Protein AF-0000000080184619 (afdb_homodimer)

Organism: NCBI:txid722731

Secondary structure (DSSP, 8-state):
-----------------------GGGGGGGS-TT-SEEEHHHHHHHHHHHHHHHHHHHHHHHHHHHHHHHHHHHHHHHHT-BSSGGGS---GGGTT-HHHHHHHHHHHHHH-GGGB-------SS------------HHHHHTS--/-----------------------TTSGGGGS-TT-SEEEHHHHHHHHHHHHHHHHHHHHHHHHHHHHHHHHHHHHHHHHT-BSSGGGS---GGGTT-HHHHHHHHHHHHHH-GGGB--------S------------HHHHHTTT-

Radius of gyration: 37.8 Å; Cα contacts (8 Å, |Δi|>4): 186; chains: 2; bounding box: 138×127×95 Å

Foldseek 3Di:
DPPPPPPDPPPPPPPPPDPPPPCVVPVLPPPPPPDPDDDPVSVVVVVVVVVVVVVVVVVVVVVVVVVLVVLQLVLQVVVQFFLHSVVQPDDSVCSVPSVVSVVSSVVVCVVPVVRTHDDCPPPVPPPPPPDPPPPPCVVVVVVPPD/DPPPPPPPPPPPPPPPPCPPPPCPVPVLPPPPPPDPDDDPVSVVVVVVVVVVVVVVVVVVVVVVVVVLVVLQLVLQVVVQFFLHSVVQPDDSVCNVPSVVSVVSSVVVCVVPVVRTHDDCPPPVPCPPPPDPPPPPCVVVVVPPVD

Structure (mmCIF, N/CA/C/O backbone):
data_AF-0000000080184619-model_v1
#
loop_
_entity.id
_entity.type
_entity.pdbx_description
1 polymer 'Uncharacterized protein'
#
loop_
_atom_site.group_PDB
_atom_site.id
_atom_site.type_symbol
_atom_site.label_atom_id
_atom_site.label_alt_id
_atom_site.label_comp_id
_atom_site.label_asym_id
_atom_site.label_entity_id
_atom_site.label_seq_id
_atom_site.pdbx_PD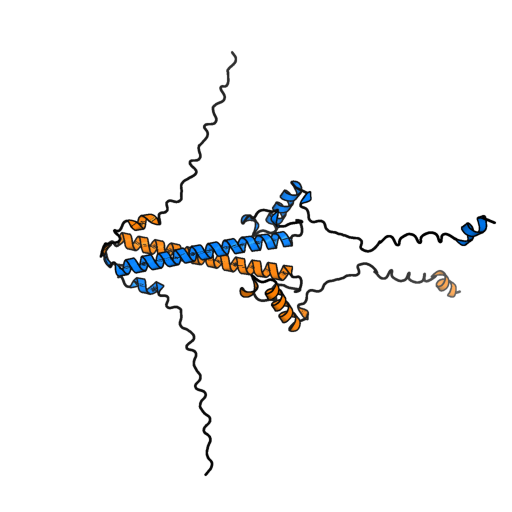B_ins_code
_atom_site.Cartn_x
_atom_site.Cartn_y
_atom_site.Cartn_z
_atom_site.occupancy
_atom_site.B_iso_or_equiv
_atom_site.auth_seq_id
_atom_site.auth_comp_id
_atom_site.auth_asym_id
_atom_site.auth_atom_id
_atom_site.pdbx_PDB_model_num
ATOM 1 N N . MET A 1 1 ? -70.375 -14.492 -5.387 1 31.88 1 MET A N 1
ATOM 2 C CA . MET A 1 1 ? -69.312 -15.305 -5.957 1 31.88 1 MET A CA 1
ATOM 3 C C . MET A 1 1 ? -68 -14.609 -5.828 1 31.88 1 MET A C 1
ATOM 5 O O . MET A 1 1 ? -67.75 -13.586 -6.48 1 31.88 1 MET A O 1
ATOM 9 N N . SER A 1 2 ? -67.438 -14.484 -4.539 1 38.19 2 SER A N 1
ATOM 10 C CA . SER A 1 2 ? -66.312 -13.805 -3.91 1 38.19 2 SER A CA 1
ATOM 11 C C . SER A 1 2 ? -65 -14.297 -4.48 1 38.19 2 SER A C 1
ATOM 13 O O . SER A 1 2 ? -64.688 -15.484 -4.387 1 38.19 2 SER A O 1
ATOM 15 N N . GLU A 1 3 ? -64.562 -13.625 -5.637 1 38.31 3 GLU A N 1
ATOM 16 C CA . GLU A 1 3 ? -63.375 -13.883 -6.406 1 38.31 3 GLU A CA 1
ATOM 17 C C . GLU A 1 3 ? -62.125 -13.727 -5.539 1 38.31 3 GLU A C 1
ATOM 19 O O . GLU A 1 3 ? -61.875 -12.648 -5.004 1 38.31 3 GLU A O 1
ATOM 24 N N . ASP A 1 4 ? -61.75 -14.734 -4.789 1 36.81 4 ASP A N 1
ATOM 25 C CA . ASP A 1 4 ? -60.594 -14.875 -3.924 1 36.81 4 ASP A CA 1
ATOM 26 C C . ASP A 1 4 ? -59.281 -14.656 -4.707 1 36.81 4 ASP A C 1
ATOM 28 O O . ASP A 1 4 ? -59.031 -15.367 -5.676 1 36.81 4 ASP A O 1
ATOM 32 N N . VAL A 1 5 ? -58.969 -13.344 -4.906 1 41.34 5 VAL A N 1
ATOM 33 C CA . VAL A 1 5 ? -57.719 -12.938 -5.504 1 41.34 5 VAL A CA 1
ATOM 34 C C . VAL A 1 5 ? -56.562 -13.602 -4.766 1 41.34 5 VAL A C 1
ATOM 36 O O . VAL A 1 5 ? -56.375 -13.383 -3.566 1 41.34 5 VAL A O 1
ATOM 39 N N . GLN A 1 6 ? -56.219 -14.812 -5.152 1 35.31 6 GLN A N 1
ATOM 40 C CA . GLN A 1 6 ? -55.094 -15.57 -4.586 1 35.31 6 GLN A CA 1
ATOM 41 C C . GLN A 1 6 ? -53.781 -14.836 -4.773 1 35.31 6 GLN A C 1
ATOM 43 O O . GLN A 1 6 ? -53.469 -14.383 -5.879 1 35.31 6 GLN A O 1
ATOM 48 N N . PRO A 1 7 ? -53.25 -14.172 -3.693 1 37.22 7 PRO A N 1
ATOM 49 C CA . PRO A 1 7 ? -51.969 -13.453 -3.719 1 37.22 7 PRO A CA 1
ATOM 50 C C . PRO A 1 7 ? -50.844 -14.258 -4.371 1 37.22 7 PRO A C 1
ATOM 52 O O . PRO A 1 7 ? -50.875 -15.492 -4.324 1 37.22 7 PRO A O 1
ATOM 55 N N . ASP A 1 8 ? -50.406 -13.789 -5.555 1 33.84 8 ASP A N 1
ATOM 56 C CA . ASP A 1 8 ? -49.312 -14.336 -6.328 1 33.84 8 ASP A CA 1
ATOM 57 C C . ASP A 1 8 ? -48.062 -14.531 -5.453 1 33.84 8 ASP A C 1
ATOM 59 O O . ASP A 1 8 ? -47.719 -13.664 -4.648 1 33.84 8 ASP A O 1
ATOM 63 N N . ALA A 1 9 ? -47.781 -15.789 -5.082 1 33.06 9 ALA A N 1
ATOM 64 C CA . ALA A 1 9 ? -46.594 -16.297 -4.375 1 33.06 9 ALA A CA 1
ATOM 65 C C . ALA A 1 9 ? -45.312 -15.703 -4.938 1 33.06 9 ALA A C 1
ATOM 67 O O . ALA A 1 9 ? -45.094 -15.703 -6.152 1 33.06 9 ALA A O 1
ATOM 68 N N . ALA A 1 10 ? -44.844 -14.555 -4.391 1 32.78 10 ALA A N 1
ATOM 69 C CA . ALA A 1 10 ? -43.531 -14 -4.664 1 32.78 10 ALA A CA 1
ATOM 70 C C . ALA A 1 10 ? -42.469 -15.094 -4.699 1 32.78 10 ALA A C 1
ATOM 72 O O . ALA A 1 10 ? -42.344 -15.867 -3.746 1 32.78 10 ALA A O 1
ATOM 73 N N . THR A 1 11 ? -42.281 -15.742 -5.875 1 32.44 11 THR A N 1
ATOM 74 C CA . THR A 1 11 ? -41.219 -16.719 -6.043 1 32.44 11 THR A CA 1
ATOM 75 C C . THR A 1 11 ? -39.875 -16.125 -5.582 1 32.44 11 THR A C 1
ATOM 77 O O . THR A 1 11 ? -39.469 -15.055 -6.035 1 32.44 11 THR A O 1
ATOM 80 N N . ASP A 1 12 ? -39.562 -16.25 -4.309 1 31.17 12 ASP A N 1
ATOM 81 C CA . ASP A 1 12 ? -38.25 -15.977 -3.725 1 31.17 12 ASP A CA 1
ATOM 82 C C . ASP A 1 12 ? -37.125 -16.438 -4.648 1 31.17 12 ASP A C 1
ATOM 84 O O . ASP A 1 12 ? -37.062 -17.625 -5.02 1 31.17 12 ASP A O 1
ATOM 88 N N . ARG A 1 13 ? -36.781 -15.562 -5.672 1 32.06 13 ARG A N 1
ATOM 89 C CA . ARG A 1 13 ? -35.562 -15.828 -6.43 1 32.06 13 ARG A CA 1
ATOM 90 C C . ARG A 1 13 ? -34.406 -16.156 -5.5 1 32.06 13 ARG A C 1
ATOM 92 O O . ARG A 1 13 ? -33.906 -15.289 -4.789 1 32.06 13 ARG A O 1
ATOM 99 N N . GLN A 1 14 ? -34.344 -17.359 -4.883 1 29.95 14 GLN A N 1
ATOM 100 C CA . GLN A 1 14 ? -33.125 -17.766 -4.199 1 29.95 14 GLN A CA 1
ATOM 101 C C . GLN A 1 14 ? -31.906 -17.516 -5.074 1 29.95 14 GLN A C 1
ATOM 103 O O . GLN A 1 14 ? -31.797 -18.062 -6.18 1 29.95 14 GLN A O 1
ATOM 108 N N . VAL A 1 15 ? -31.422 -16.281 -5.168 1 34.41 15 VAL A N 1
ATOM 109 C CA . VAL A 1 15 ? -30.109 -16.016 -5.738 1 34.41 15 VAL A CA 1
ATOM 110 C C . VAL A 1 15 ? -29.125 -17.094 -5.297 1 34.41 15 VAL A C 1
ATOM 112 O O . VAL A 1 15 ? -28.906 -17.297 -4.098 1 34.41 15 VAL A O 1
ATOM 115 N N . SER A 1 16 ? -29.141 -18.219 -6.023 1 32.03 16 SER A N 1
ATOM 116 C CA . SER A 1 16 ? -28.062 -19.188 -5.836 1 32.03 16 SER A CA 1
ATOM 117 C C . SER A 1 16 ? -26.703 -18.5 -5.73 1 32.03 16 SER A C 1
ATOM 119 O O . SER A 1 16 ? -26.219 -17.938 -6.707 1 32.03 16 SER A O 1
ATOM 121 N N . GLN A 1 17 ? -26.516 -17.703 -4.617 1 29.27 17 GLN A N 1
ATOM 122 C CA . GLN A 1 17 ? -25.266 -17.031 -4.273 1 29.27 17 GLN A CA 1
ATOM 123 C C . GLN A 1 17 ? -24.062 -17.875 -4.66 1 29.27 17 GLN A C 1
ATOM 125 O O . GLN A 1 17 ? -23.078 -17.359 -5.191 1 29.27 17 GLN A O 1
ATOM 130 N N . ASP A 1 18 ? -23.906 -18.969 -3.904 1 32.47 18 ASP A N 1
ATOM 131 C CA . ASP A 1 18 ? -22.562 -19.281 -3.467 1 32.47 18 ASP A CA 1
ATOM 132 C C . ASP A 1 18 ? -21.75 -19.922 -4.59 1 32.47 18 ASP A C 1
ATOM 134 O O . ASP A 1 18 ? -21.75 -21.156 -4.727 1 32.47 18 ASP A O 1
ATOM 138 N N . GLU A 1 19 ? -21.969 -19.609 -5.844 1 34.81 19 GLU A N 1
ATOM 139 C CA . GLU A 1 19 ? -21 -20.344 -6.66 1 34.81 19 GLU A CA 1
ATOM 140 C C . GLU A 1 19 ? -19.578 -20.172 -6.152 1 34.81 19 GLU A C 1
ATOM 142 O O . GLU A 1 19 ? -19.047 -19.047 -6.16 1 34.81 19 GLU A O 1
ATOM 147 N N . THR A 1 20 ? -19.156 -20.844 -5.148 1 34.69 20 THR A N 1
ATOM 148 C CA . THR A 1 20 ? -17.75 -20.953 -4.742 1 34.69 20 THR A CA 1
ATOM 149 C C . THR A 1 20 ? -16.844 -21.016 -5.965 1 34.69 20 THR A C 1
ATOM 151 O O . THR A 1 20 ? -17.219 -21.578 -6.992 1 34.69 20 THR A O 1
ATOM 154 N N . PRO A 1 21 ? -16.125 -20.031 -6.266 1 36.47 21 PRO A N 1
ATOM 155 C CA . PRO A 1 21 ? -15.164 -20.266 -7.344 1 36.47 21 PRO A CA 1
ATOM 156 C C . PRO A 1 21 ? -14.68 -21.719 -7.391 1 36.47 21 PRO A C 1
ATOM 158 O O . PRO A 1 21 ? -14.477 -22.344 -6.348 1 36.47 21 PRO A O 1
ATOM 161 N N . ASP A 1 22 ? -15.195 -22.516 -8.242 1 34.34 22 ASP A N 1
ATOM 162 C CA . ASP A 1 22 ? -14.594 -23.797 -8.555 1 34.34 22 ASP A CA 1
ATOM 163 C C . ASP A 1 22 ? -13.078 -23.766 -8.359 1 34.34 22 ASP A C 1
ATOM 165 O O . ASP A 1 22 ? -12.391 -22.938 -8.961 1 34.34 22 ASP A O 1
ATOM 169 N N . ASP A 1 23 ? -12.516 -23.938 -7.176 1 36.44 23 ASP A N 1
ATOM 170 C CA . ASP A 1 23 ? -11.125 -24.359 -6.973 1 36.44 23 ASP A CA 1
ATOM 171 C C . ASP A 1 23 ? -10.648 -25.266 -8.102 1 36.44 23 ASP A C 1
ATOM 173 O O . ASP A 1 23 ? -10.781 -26.484 -8.023 1 36.44 23 ASP A O 1
ATOM 177 N N . THR A 1 24 ? -10.977 -24.922 -9.305 1 39.94 24 THR A N 1
ATOM 178 C CA . THR A 1 24 ? -10.359 -25.609 -10.43 1 39.94 24 THR A CA 1
ATOM 179 C C . THR A 1 24 ? -8.891 -25.922 -10.141 1 39.94 24 THR A C 1
ATOM 181 O O . THR A 1 24 ? -8.203 -26.516 -10.969 1 39.94 24 THR A O 1
ATOM 184 N N . ALA A 1 25 ? -8.305 -25.344 -9.148 1 44.47 25 ALA A N 1
ATOM 185 C CA . ALA A 1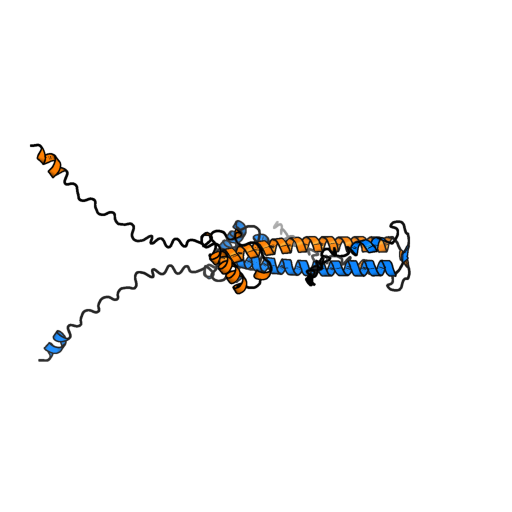 25 ? -6.969 -25.812 -8.781 1 44.47 25 ALA A CA 1
ATOM 186 C C . ALA A 1 25 ? -6.984 -27.312 -8.477 1 44.47 25 ALA A C 1
ATOM 188 O O . ALA A 1 25 ? -5.945 -27.969 -8.539 1 44.47 25 ALA A O 1
ATOM 189 N N . GLY A 1 26 ? -8.055 -27.812 -8.062 1 43.03 26 GLY A N 1
ATOM 190 C CA . GLY A 1 26 ? -8.156 -29.203 -7.684 1 43.03 26 GLY A CA 1
ATOM 191 C C . GLY A 1 26 ? -8.188 -30.141 -8.875 1 43.03 26 GLY A C 1
ATOM 192 O O . GLY A 1 26 ? -8.102 -31.359 -8.711 1 43.03 26 GLY A O 1
ATOM 193 N N . ALA A 1 27 ? -8.695 -29.688 -10.008 1 46.5 27 ALA A N 1
ATOM 194 C CA . ALA A 1 27 ? -8.891 -30.656 -11.078 1 46.5 27 ALA A CA 1
ATOM 195 C C . ALA A 1 27 ? -7.562 -31.234 -11.547 1 46.5 27 ALA A C 1
ATOM 197 O O . ALA A 1 27 ? -7.527 -32.281 -12.219 1 46.5 27 ALA A O 1
ATOM 198 N N . THR A 1 28 ? -6.48 -30.484 -11.312 1 51.31 28 THR A N 1
ATOM 199 C CA . THR A 1 28 ? -5.242 -31.047 -11.852 1 51.31 28 THR A CA 1
ATOM 200 C C . THR A 1 28 ? -4.887 -32.344 -11.164 1 51.31 28 THR A C 1
ATOM 202 O O . THR A 1 28 ? -3.889 -33 -11.516 1 51.31 28 THR A O 1
ATOM 205 N N . ASN A 1 29 ? -5.645 -32.594 -10.094 1 49.84 29 ASN A N 1
ATOM 206 C CA . ASN A 1 29 ? -5.168 -33.75 -9.352 1 49.84 29 ASN A CA 1
ATOM 207 C C . ASN A 1 29 ? -5.582 -35.062 -10.031 1 49.84 29 ASN A C 1
ATOM 209 O O . ASN A 1 29 ? -5.43 -36.125 -9.453 1 49.84 29 ASN A O 1
ATOM 213 N N . ALA A 1 30 ? -6.172 -34.969 -11.156 1 54.22 30 ALA A N 1
ATOM 214 C CA . ALA A 1 30 ? -6.727 -36.25 -11.555 1 54.22 30 ALA A CA 1
ATOM 215 C C . ALA A 1 30 ? -5.621 -37.25 -11.914 1 54.22 30 ALA A C 1
ATOM 217 O O . ALA A 1 30 ? -5.875 -38.438 -12.086 1 54.22 30 ALA A O 1
ATOM 218 N N . ALA A 1 31 ? -4.496 -36.781 -12.32 1 58.66 31 ALA A N 1
ATOM 219 C CA . ALA A 1 31 ? -3.531 -37.844 -12.633 1 58.66 31 ALA A CA 1
ATOM 220 C C . ALA A 1 31 ? -2.982 -38.469 -11.367 1 58.66 31 ALA A C 1
ATOM 222 O O . ALA A 1 31 ? -2.742 -37.781 -10.367 1 58.66 31 ALA A O 1
ATOM 223 N N . SER A 1 32 ? -3.199 -39.812 -11.234 1 65.75 32 SER A N 1
ATOM 224 C CA . SER A 1 32 ? -2.699 -40.562 -10.086 1 65.75 32 SER A CA 1
ATOM 225 C C . SER A 1 32 ? -1.298 -40.094 -9.695 1 65.75 32 SER A C 1
ATOM 227 O O . SER A 1 32 ? -0.423 -39.969 -10.547 1 65.75 32 SER A O 1
ATOM 229 N N . ASP A 1 33 ? -1.136 -39.625 -8.547 1 67.88 33 ASP A N 1
ATOM 230 C CA . ASP A 1 33 ? 0.124 -39.188 -7.973 1 67.88 33 ASP A CA 1
ATOM 231 C C . ASP A 1 33 ? 1.214 -40.25 -8.109 1 67.88 33 ASP A C 1
ATOM 233 O O . ASP A 1 33 ? 2.404 -39.906 -8.07 1 67.88 33 ASP A O 1
ATOM 237 N N . ASP A 1 34 ? 0.8 -41.469 -8.477 1 77.62 34 ASP A N 1
ATOM 238 C CA . ASP A 1 34 ? 1.775 -42.562 -8.508 1 77.62 34 ASP A CA 1
ATOM 239 C C . ASP A 1 34 ? 2.133 -42.938 -9.938 1 77.62 34 ASP A C 1
ATOM 241 O O . ASP A 1 34 ? 2.9 -43.875 -10.164 1 77.62 34 ASP A O 1
ATOM 245 N N . ALA A 1 35 ? 1.643 -42.219 -10.883 1 86.5 35 ALA A N 1
ATOM 246 C CA . ALA A 1 35 ? 1.924 -42.531 -12.281 1 86.5 35 ALA A CA 1
ATOM 247 C C . ALA A 1 35 ? 3.344 -42.125 -12.664 1 86.5 35 ALA A C 1
ATOM 249 O O . ALA A 1 35 ? 3.875 -41.156 -12.148 1 86.5 35 ALA A O 1
ATOM 250 N N . ASP A 1 36 ? 3.961 -42.969 -13.57 1 93.31 36 ASP A N 1
ATOM 251 C CA . ASP A 1 36 ? 5.309 -42.656 -14.023 1 93.31 36 ASP A CA 1
ATOM 252 C C . ASP A 1 36 ? 5.27 -41.719 -15.25 1 93.31 36 ASP A C 1
ATOM 254 O O . ASP A 1 36 ? 6.277 -41.094 -15.594 1 93.31 36 ASP A O 1
ATOM 258 N N . GLN A 1 37 ? 4.152 -41.812 -15.969 1 93.38 37 GLN A N 1
ATOM 259 C CA . GLN A 1 37 ? 3.949 -40.969 -17.156 1 93.38 37 GLN A CA 1
ATOM 260 C C . GLN A 1 37 ? 2.604 -40.25 -17.094 1 93.38 37 GLN A C 1
ATOM 262 O O . GLN A 1 37 ? 1.638 -40.781 -16.531 1 93.38 37 GLN A O 1
ATOM 267 N N . PHE A 1 38 ? 2.648 -39.094 -17.656 1 94 38 PHE A N 1
ATOM 268 C CA . PHE A 1 38 ? 1.455 -38.25 -17.609 1 94 38 PHE A CA 1
ATOM 269 C C . PHE A 1 38 ? 1.09 -37.781 -19.016 1 94 38 PHE A C 1
ATOM 271 O O . PHE A 1 38 ? 1.971 -37.469 -19.828 1 94 38 PHE A O 1
ATOM 278 N N . PRO A 1 39 ? -0.13 -37.781 -19.297 1 93.88 39 PRO A N 1
ATOM 279 C CA . PRO A 1 39 ? -0.562 -37.344 -20.641 1 93.88 39 PRO A CA 1
ATOM 280 C C . PRO A 1 39 ? -0.334 -35.844 -20.891 1 93.88 39 PRO A C 1
ATOM 282 O O . PRO A 1 39 ? -0.306 -35.062 -19.938 1 93.88 39 PRO A O 1
ATOM 285 N N . ARG A 1 40 ? -0.257 -35.531 -22.141 1 93.25 40 ARG A N 1
ATOM 286 C CA . ARG A 1 40 ? -0.001 -34.156 -22.578 1 93.25 40 ARG A CA 1
ATOM 287 C C . ARG A 1 40 ? -1.067 -33.219 -22.062 1 93.25 40 ARG A C 1
ATOM 289 O O . ARG A 1 40 ? -0.752 -32.094 -21.625 1 93.25 40 ARG A O 1
ATOM 296 N N . ASP A 1 41 ? -2.314 -33.594 -22.078 1 93 41 ASP A N 1
ATOM 297 C CA . ASP A 1 41 ? -3.402 -32.719 -21.656 1 93 41 ASP A CA 1
ATOM 298 C C . ASP A 1 41 ? -3.234 -32.281 -20.203 1 93 41 ASP A C 1
ATOM 300 O O . ASP A 1 41 ? -3.479 -31.141 -19.859 1 93 41 ASP A O 1
ATOM 304 N N . TYR A 1 42 ? -2.832 -33.219 -19.375 1 92.75 42 TYR A N 1
ATOM 305 C CA . TYR A 1 42 ? -2.607 -32.938 -17.953 1 92.75 42 TYR A CA 1
ATOM 306 C C . TYR A 1 42 ? -1.481 -31.922 -17.766 1 92.75 42 TYR A C 1
ATOM 308 O O . TYR A 1 42 ? -1.615 -30.969 -17 1 92.75 42 TYR A O 1
ATOM 316 N N . VAL A 1 43 ? -0.404 -32.156 -18.469 1 94.38 43 VAL A N 1
ATOM 317 C CA . VAL A 1 43 ? 0.777 -31.297 -18.344 1 94.38 43 VAL A CA 1
ATOM 318 C C . VAL A 1 43 ? 0.47 -29.906 -18.875 1 94.38 43 VAL A C 1
ATOM 320 O O . VAL A 1 43 ? 0.888 -28.906 -18.281 1 94.38 43 VAL A O 1
ATOM 323 N N . GLU A 1 44 ? -0.272 -29.875 -19.938 1 94.69 44 GLU A N 1
ATOM 324 C CA . GLU A 1 44 ? -0.653 -28.578 -20.484 1 94.69 44 GLU A CA 1
ATOM 325 C C . GLU A 1 44 ? -1.508 -27.781 -19.484 1 94.69 44 GLU A C 1
ATOM 327 O O . GLU A 1 44 ? -1.355 -26.562 -19.359 1 94.69 44 GLU A O 1
ATOM 332 N N . ARG A 1 45 ? -2.338 -28.422 -18.812 1 94.56 45 ARG A N 1
ATOM 333 C CA . ARG A 1 45 ? -3.158 -27.766 -17.797 1 94.56 45 ARG A CA 1
ATOM 334 C C . ARG A 1 45 ? -2.305 -27.266 -16.641 1 94.56 45 ARG A C 1
ATOM 336 O O . ARG A 1 45 ? -2.52 -26.156 -16.141 1 94.56 45 ARG A O 1
ATOM 343 N N . LEU A 1 46 ? -1.368 -28.031 -16.25 1 95.12 46 LEU A N 1
ATOM 344 C CA . LEU A 1 46 ? -0.468 -27.641 -15.172 1 95.12 46 LEU A CA 1
ATOM 345 C C . LEU A 1 46 ? 0.354 -26.422 -15.57 1 95.12 46 LEU A C 1
ATOM 347 O O . LEU A 1 46 ? 0.55 -25.516 -14.766 1 95.12 46 LEU A O 1
ATOM 351 N N . ARG A 1 47 ? 0.779 -26.438 -16.797 1 95.94 47 ARG A N 1
ATOM 352 C CA . ARG A 1 47 ? 1.551 -25.312 -17.312 1 95.94 47 ARG A CA 1
ATOM 353 C C . ARG A 1 47 ? 0.711 -24.031 -17.328 1 95.94 47 ARG A C 1
ATOM 355 O O . ARG A 1 47 ? 1.192 -22.969 -16.953 1 95.94 47 ARG A O 1
ATOM 362 N N . LYS A 1 48 ? -0.508 -24.172 -17.75 1 96.62 48 LYS A N 1
ATOM 363 C CA . LYS A 1 48 ? -1.408 -23.016 -17.781 1 96.62 48 LYS A CA 1
ATOM 364 C C . LYS A 1 48 ? -1.693 -22.484 -16.391 1 96.62 48 LYS A C 1
ATOM 366 O O . LYS A 1 48 ? -1.707 -21.281 -16.156 1 96.62 48 LYS A O 1
ATOM 371 N N . GLU A 1 49 ? -1.877 -23.422 -15.508 1 96.69 49 GLU A N 1
ATOM 372 C CA . GLU A 1 49 ? -2.105 -23.047 -14.117 1 96.69 49 GLU A CA 1
ATOM 373 C C . GLU A 1 49 ? -0.9 -22.297 -13.539 1 96.69 49 GLU A C 1
AT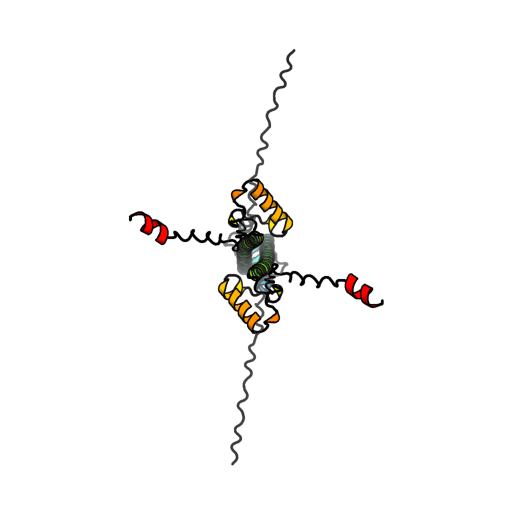OM 375 O O . GLU A 1 49 ? -1.051 -21.266 -12.898 1 96.69 49 GLU A O 1
ATOM 380 N N . SER A 1 50 ? 0.269 -22.859 -13.836 1 97.25 50 SER A N 1
ATOM 381 C CA . SER A 1 50 ? 1.501 -22.234 -13.367 1 97.25 50 SER A CA 1
ATOM 382 C C . SER A 1 50 ? 1.665 -20.844 -13.945 1 97.25 50 SER A C 1
ATOM 384 O O . SER A 1 50 ? 1.996 -19.891 -13.219 1 97.25 50 SER A O 1
ATOM 386 N N . ALA A 1 51 ? 1.34 -20.703 -15.148 1 97.75 51 ALA A N 1
ATOM 387 C CA . ALA A 1 51 ? 1.419 -19.406 -15.805 1 97.75 51 ALA A CA 1
ATOM 388 C C . ALA A 1 51 ? 0.432 -18.422 -15.18 1 97.75 51 ALA A C 1
ATOM 390 O O . ALA A 1 51 ? 0.753 -17.25 -15 1 97.75 51 ALA A O 1
ATOM 391 N N . GLY A 1 52 ? -0.733 -18.891 -14.914 1 98.06 52 GLY A N 1
ATOM 392 C CA . GLY A 1 52 ? -1.734 -18.062 -14.266 1 98.06 52 GLY A CA 1
ATOM 393 C C . GLY A 1 52 ? -1.293 -17.531 -12.914 1 98.06 52 GLY A C 1
ATOM 394 O O . GLY A 1 52 ? -1.463 -16.359 -12.609 1 98.06 52 GLY A O 1
ATOM 395 N N . TYR A 1 53 ? -0.685 -18.391 -12.148 1 98 53 TYR A N 1
ATOM 396 C CA . TYR A 1 53 ? -0.209 -17.984 -10.836 1 98 53 TYR A CA 1
ATOM 397 C C . TYR A 1 53 ? 0.969 -17.016 -10.961 1 98 53 TYR A C 1
ATOM 399 O O . TYR A 1 53 ? 1.103 -16.078 -10.164 1 98 53 TYR A O 1
ATOM 407 N N . ARG A 1 54 ? 1.738 -17.281 -11.883 1 97.75 54 ARG A N 1
ATOM 408 C CA . ARG A 1 54 ? 2.85 -16.375 -12.133 1 97.75 54 ARG A CA 1
ATOM 409 C C . ARG A 1 54 ? 2.344 -14.969 -12.453 1 97.75 54 ARG A C 1
ATOM 411 O O . ARG A 1 54 ? 2.832 -13.977 -11.898 1 97.75 54 ARG A O 1
ATOM 418 N N . ASP A 1 55 ? 1.389 -14.922 -13.312 1 98.38 55 ASP A N 1
ATOM 419 C CA . ASP A 1 55 ? 0.828 -13.625 -13.703 1 98.38 55 ASP A CA 1
ATOM 420 C C . ASP A 1 55 ? 0.148 -12.953 -12.508 1 98.38 55 ASP A C 1
ATOM 422 O O . ASP A 1 55 ? 0.274 -11.734 -12.328 1 98.38 55 ASP A O 1
ATOM 426 N N . LYS A 1 56 ? -0.487 -13.758 -11.742 1 98.25 56 LYS A N 1
ATOM 427 C CA . LYS A 1 56 ? -1.133 -13.234 -10.547 1 98.25 56 LYS A CA 1
ATOM 428 C C . LYS A 1 56 ? -0.104 -12.672 -9.562 1 98.25 56 LYS A C 1
ATOM 430 O O . LYS A 1 56 ? -0.305 -11.609 -8.984 1 98.25 56 LYS A O 1
ATOM 435 N N . ALA A 1 57 ? 0.94 -13.367 -9.422 1 98.25 57 ALA A N 1
ATOM 436 C CA . ALA A 1 57 ? 2.008 -12.93 -8.523 1 98.25 57 ALA A CA 1
ATOM 437 C C . ALA A 1 57 ? 2.613 -11.609 -9 1 98.25 57 ALA A C 1
ATOM 439 O O . ALA A 1 57 ? 2.787 -10.68 -8.203 1 98.25 57 ALA A O 1
ATOM 440 N N . LYS A 1 58 ? 2.812 -11.555 -10.258 1 98.44 58 LYS A N 1
ATOM 441 C CA . LYS A 1 58 ? 3.385 -10.344 -10.836 1 98.44 58 LYS A CA 1
ATOM 442 C C . LYS A 1 58 ? 2.457 -9.148 -10.633 1 98.44 58 LYS A C 1
ATOM 444 O O . LYS A 1 58 ? 2.906 -8.062 -10.258 1 98.44 58 LYS A O 1
ATOM 449 N N . THR A 1 59 ? 1.24 -9.359 -10.883 1 98.44 59 THR A N 1
ATOM 450 C CA . THR A 1 59 ? 0.252 -8.297 -10.734 1 98.44 59 THR A CA 1
ATOM 451 C C . THR A 1 59 ? 0.173 -7.824 -9.281 1 98.44 59 THR A C 1
ATOM 453 O O . THR A 1 59 ? 0.169 -6.621 -9.016 1 98.44 59 THR A O 1
ATOM 456 N N . ALA A 1 60 ? 0.165 -8.773 -8.414 1 98.06 60 ALA A N 1
ATOM 457 C CA . ALA A 1 60 ? 0.068 -8.438 -6.996 1 98.06 60 ALA A CA 1
ATOM 458 C C . ALA A 1 60 ? 1.32 -7.711 -6.516 1 98.06 60 ALA A C 1
ATOM 460 O O . ALA A 1 60 ? 1.233 -6.777 -5.719 1 98.06 60 ALA A O 1
ATOM 461 N N . GLU A 1 61 ? 2.404 -8.133 -6.996 1 98.06 61 GLU A N 1
ATOM 462 C CA . GLU A 1 61 ? 3.66 -7.477 -6.648 1 98.06 61 GLU A CA 1
ATOM 463 C C . GLU A 1 61 ? 3.693 -6.043 -7.172 1 98.06 61 GLU A C 1
ATOM 465 O O . GLU A 1 61 ? 4.145 -5.133 -6.477 1 98.06 61 GLU A O 1
ATOM 470 N N . GLY A 1 62 ? 3.264 -5.887 -8.383 1 98.12 62 GLY A N 1
ATOM 471 C CA . GLY A 1 62 ? 3.16 -4.543 -8.93 1 98.12 62 GLY A CA 1
ATOM 472 C C . GLY A 1 62 ? 2.256 -3.637 -8.117 1 98.12 62 GLY A C 1
ATOM 473 O O . GLY A 1 62 ? 2.596 -2.48 -7.855 1 98.12 62 GLY A O 1
ATOM 474 N N . ARG A 1 63 ? 1.175 -4.176 -7.703 1 97.31 63 ARG A N 1
ATOM 475 C CA . ARG A 1 63 ? 0.244 -3.414 -6.875 1 97.31 63 ARG A CA 1
ATOM 476 C C . ARG A 1 63 ? 0.869 -3.068 -5.527 1 97.31 63 ARG A C 1
ATOM 478 O O . ARG A 1 63 ? 0.735 -1.94 -5.047 1 97.31 63 ARG A O 1
ATOM 485 N N . SER A 1 64 ? 1.487 -4.008 -4.953 1 97.44 64 SER A N 1
ATOM 486 C CA . SER A 1 64 ? 2.166 -3.773 -3.682 1 97.44 64 SER A CA 1
ATOM 487 C C . SER A 1 64 ? 3.188 -2.646 -3.799 1 97.44 64 SER A C 1
ATOM 489 O O . SER A 1 64 ? 3.268 -1.781 -2.926 1 97.44 64 SER A O 1
ATOM 491 N N . ASP A 1 65 ? 3.873 -2.678 -4.855 1 97.44 65 ASP A N 1
ATOM 492 C CA . ASP A 1 65 ? 4.875 -1.641 -5.082 1 97.44 65 ASP A CA 1
ATOM 493 C C . ASP A 1 65 ? 4.223 -0.267 -5.223 1 97.44 65 ASP A C 1
ATOM 495 O O . ASP A 1 65 ? 4.703 0.715 -4.652 1 97.44 65 ASP A O 1
ATOM 499 N N . GLU A 1 66 ? 3.223 -0.212 -5.941 1 97.19 66 GLU A N 1
ATOM 500 C CA . GLU A 1 66 ? 2.498 1.041 -6.133 1 97.19 66 GLU A CA 1
ATOM 501 C C . GLU A 1 66 ? 1.947 1.569 -4.812 1 97.19 66 GLU A C 1
ATOM 503 O O . GLU A 1 66 ? 2.111 2.748 -4.492 1 97.19 66 GLU A O 1
ATOM 508 N N . LEU A 1 67 ? 1.395 0.695 -4.086 1 97.31 67 LEU A N 1
ATOM 509 C CA . LEU A 1 67 ? 0.814 1.076 -2.805 1 97.31 67 LEU A CA 1
ATOM 510 C C . LEU A 1 67 ? 1.898 1.513 -1.825 1 97.31 67 LEU A C 1
ATOM 512 O O . LEU A 1 67 ? 1.714 2.475 -1.076 1 97.31 67 LEU A O 1
ATOM 516 N N . ALA A 1 68 ? 2.957 0.841 -1.831 1 97.94 68 ALA A N 1
ATOM 517 C CA . ALA A 1 68 ? 4.074 1.189 -0.956 1 97.94 68 ALA A CA 1
ATOM 518 C C . ALA A 1 68 ? 4.578 2.6 -1.246 1 97.94 68 ALA A C 1
ATOM 520 O O . ALA A 1 68 ? 4.84 3.375 -0.323 1 97.94 68 ALA A O 1
ATOM 521 N N . ARG A 1 69 ? 4.648 2.932 -2.424 1 97.69 69 ARG A N 1
ATOM 522 C CA . ARG A 1 69 ? 5.117 4.258 -2.816 1 97.69 69 ARG A CA 1
ATOM 523 C C . ARG A 1 69 ? 4.117 5.336 -2.41 1 97.69 69 ARG A C 1
ATOM 525 O O . ARG A 1 69 ? 4.508 6.402 -1.931 1 97.69 69 ARG A O 1
ATOM 532 N N . GLN A 1 70 ? 2.861 5.047 -2.6 1 96.81 70 GLN A N 1
ATOM 533 C CA . GLN A 1 70 ? 1.837 6.004 -2.193 1 96.81 70 GLN A CA 1
ATOM 534 C C . GLN A 1 70 ? 1.819 6.18 -0.677 1 96.81 70 GLN A C 1
ATOM 536 O O . GLN A 1 70 ? 1.694 7.297 -0.177 1 96.81 70 GLN A O 1
ATOM 541 N N . LEU A 1 71 ? 1.974 5.113 -0.03 1 96.94 71 LEU A N 1
ATOM 542 C CA . LEU A 1 71 ? 2.018 5.176 1.428 1 96.94 71 LEU A CA 1
ATOM 543 C C . LEU A 1 71 ? 3.229 5.973 1.9 1 96.94 71 LEU A C 1
ATOM 545 O O . LEU A 1 71 ? 3.115 6.809 2.803 1 96.94 71 LEU A O 1
ATOM 549 N N . PHE A 1 72 ? 4.297 5.727 1.289 1 97.75 72 PHE A N 1
ATOM 550 C CA . PHE A 1 72 ? 5.523 6.449 1.606 1 97.75 72 PHE A CA 1
ATOM 551 C C . PHE A 1 72 ? 5.332 7.949 1.414 1 97.75 72 PHE A C 1
ATOM 553 O O . PHE A 1 72 ? 5.641 8.742 2.309 1 97.75 72 PHE A O 1
ATOM 560 N N . ALA A 1 73 ? 4.789 8.297 0.335 1 96.31 73 ALA A N 1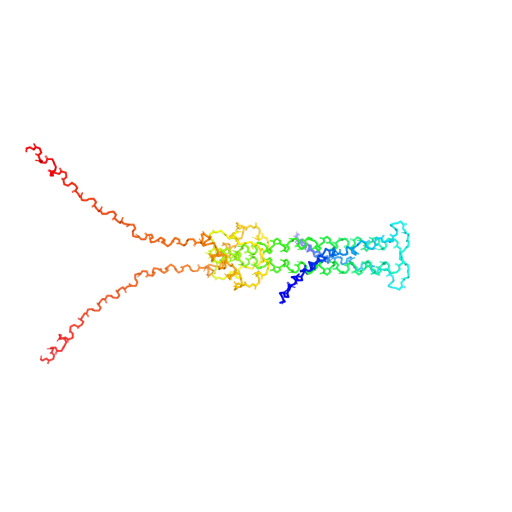
ATOM 561 C CA . ALA A 1 73 ? 4.535 9.703 0.048 1 96.31 73 ALA A CA 1
ATOM 562 C C . ALA A 1 73 ? 3.594 10.312 1.08 1 96.31 73 ALA A C 1
ATOM 564 O O . ALA A 1 73 ? 3.816 11.43 1.552 1 96.31 73 ALA A O 1
ATOM 565 N N . ALA A 1 74 ? 2.605 9.555 1.429 1 95.19 74 ALA A N 1
ATOM 566 C CA . ALA A 1 74 ? 1.644 10.031 2.418 1 95.19 74 ALA A CA 1
ATOM 567 C C . ALA A 1 74 ? 2.301 10.211 3.783 1 95.19 74 ALA A C 1
ATOM 569 O O . ALA A 1 74 ? 2.059 11.203 4.473 1 95.19 74 ALA A O 1
ATOM 570 N N . ARG A 1 75 ? 3.133 9.312 4.152 1 96.56 75 ARG A N 1
ATOM 571 C CA . ARG A 1 75 ? 3.793 9.359 5.453 1 96.56 75 ARG A CA 1
ATOM 572 C C . ARG A 1 75 ? 4.801 10.5 5.512 1 96.56 75 ARG A C 1
ATOM 574 O O . ARG A 1 75 ? 4.879 11.219 6.512 1 96.56 75 ARG A O 1
ATOM 581 N N . VAL A 1 76 ? 5.469 10.711 4.473 1 97.5 76 VAL A N 1
ATOM 582 C CA . VAL A 1 76 ? 6.414 11.82 4.422 1 97.5 76 VAL A CA 1
ATOM 583 C C . VAL A 1 76 ? 5.66 13.141 4.496 1 97.5 76 VAL A C 1
ATOM 585 O O . VAL A 1 76 ? 6.012 14.023 5.285 1 97.5 76 VAL A O 1
ATOM 588 N N . ALA A 1 77 ? 4.613 13.234 3.736 1 95.94 77 ALA A N 1
ATOM 589 C CA . ALA A 1 77 ? 3.805 14.445 3.736 1 95.94 77 ALA A CA 1
ATOM 590 C C . ALA A 1 77 ? 3.236 14.727 5.125 1 95.94 77 ALA A C 1
ATOM 592 O O . ALA A 1 77 ? 3.201 15.883 5.566 1 95.94 77 ALA A O 1
ATOM 593 N N . ALA A 1 78 ? 2.961 13.68 5.754 1 93.12 78 ALA A N 1
ATOM 594 C CA . ALA A 1 78 ? 2.33 13.805 7.066 1 93.12 78 ALA A CA 1
ATOM 595 C C . ALA A 1 78 ? 3.309 14.367 8.094 1 93.12 78 ALA A C 1
ATO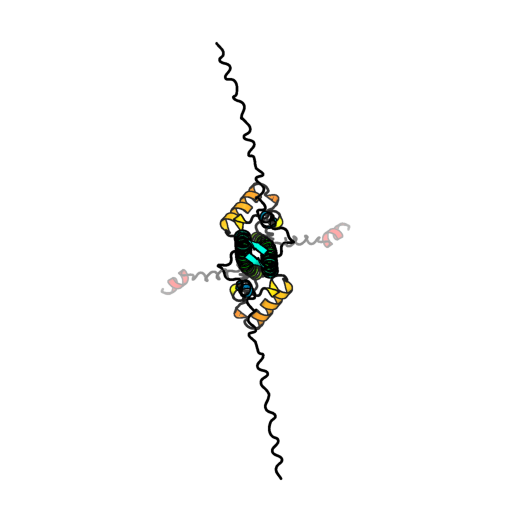M 597 O O . ALA A 1 78 ? 2.895 14.93 9.109 1 93.12 78 ALA A O 1
ATOM 598 N N . THR A 1 79 ? 4.562 14.188 7.84 1 93.81 79 THR A N 1
AT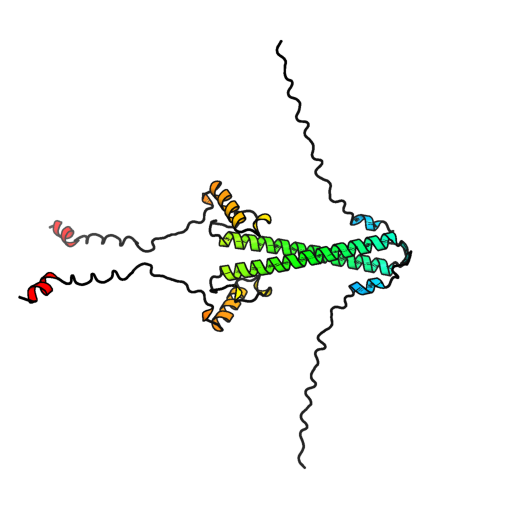OM 599 C CA . THR A 1 79 ? 5.535 14.711 8.789 1 93.81 79 THR A CA 1
ATOM 600 C C . THR A 1 79 ? 5.539 16.234 8.766 1 93.81 79 THR A C 1
ATOM 602 O O . THR A 1 79 ? 5.918 16.875 9.75 1 93.81 79 THR A O 1
ATOM 605 N N . GLY A 1 80 ? 5.258 16.844 7.629 1 94.62 80 GLY A N 1
ATOM 606 C CA . GLY A 1 80 ? 5.254 18.281 7.48 1 94.62 80 GLY A CA 1
ATOM 607 C C . GLY A 1 80 ? 6.645 18.891 7.492 1 94.62 80 GLY A C 1
ATOM 608 O O . GLY A 1 80 ? 6.797 20.109 7.629 1 94.62 80 GLY A O 1
ATOM 609 N N . LEU A 1 81 ? 7.621 18.109 7.309 1 96.12 81 LEU A N 1
ATOM 610 C CA . LEU A 1 81 ? 8.977 18.578 7.535 1 96.12 81 LEU A CA 1
ATOM 611 C C . LEU A 1 81 ? 9.609 19.062 6.23 1 96.12 81 LEU A C 1
ATOM 613 O O . LEU A 1 81 ? 10.539 19.875 6.25 1 96.12 81 LEU A O 1
ATOM 617 N N . LEU A 1 82 ? 9.086 18.516 5.133 1 97.62 82 LEU A N 1
ATOM 618 C CA . LEU A 1 82 ? 9.617 18.875 3.824 1 97.62 82 LEU A CA 1
ATOM 619 C C . LEU A 1 82 ? 8.656 19.797 3.076 1 97.62 82 LEU A C 1
ATOM 621 O O . LEU A 1 82 ? 7.441 19.578 3.115 1 97.62 82 LEU A O 1
ATOM 625 N N . ALA A 1 83 ? 9.188 20.797 2.455 1 96 83 ALA A N 1
ATOM 626 C CA . ALA A 1 83 ? 8.359 21.641 1.595 1 96 83 ALA A CA 1
ATOM 627 C C . ALA A 1 83 ? 7.734 20.844 0.463 1 96 83 ALA A C 1
ATOM 629 O O . ALA A 1 83 ? 6.59 21.078 0.075 1 96 83 ALA A O 1
ATOM 630 N N . ASP A 1 84 ? 8.484 19.891 -0.004 1 96.25 84 ASP A N 1
ATOM 631 C CA . ASP A 1 84 ? 8.039 18.906 -0.985 1 96.25 84 ASP A CA 1
ATOM 632 C C . ASP A 1 84 ? 8.391 17.484 -0.542 1 96.25 84 ASP A C 1
ATOM 634 O O . ASP A 1 84 ? 9.562 17.094 -0.589 1 96.25 84 ASP A O 1
ATOM 638 N N . PRO A 1 85 ? 7.457 16.719 -0.317 1 95.56 85 PRO A N 1
ATOM 639 C CA . PRO A 1 85 ? 7.703 15.359 0.173 1 95.56 85 PRO A CA 1
ATOM 640 C C . PRO A 1 85 ? 8.453 14.492 -0.839 1 95.56 85 PRO A C 1
ATOM 642 O O . PRO A 1 85 ? 9.062 13.492 -0.466 1 95.56 85 PRO A O 1
ATOM 645 N N . ARG A 1 86 ? 8.484 14.906 -2.072 1 95.31 86 ARG A N 1
ATOM 646 C CA . ARG A 1 86 ? 9.109 14.094 -3.113 1 95.31 86 ARG A CA 1
ATOM 647 C C . ARG A 1 86 ? 10.625 14.234 -3.08 1 95.31 86 ARG A C 1
ATOM 649 O O . ARG A 1 86 ? 11.336 13.477 -3.736 1 95.31 86 ARG A O 1
ATOM 656 N N . ASP A 1 87 ? 11.016 15.078 -2.266 1 97.38 87 ASP A N 1
ATOM 657 C CA . ASP A 1 87 ? 12.461 15.289 -2.174 1 97.38 87 ASP A CA 1
ATOM 658 C C . ASP A 1 87 ? 13.141 14.125 -1.454 1 97.38 87 ASP A C 1
ATOM 660 O O . ASP A 1 87 ? 14.352 13.953 -1.561 1 97.38 87 ASP A O 1
ATOM 664 N N . LEU A 1 88 ? 12.359 13.461 -0.654 1 98 88 LEU A N 1
ATOM 665 C CA . LEU A 1 88 ? 12.891 12.234 -0.076 1 98 88 LEU A CA 1
ATOM 666 C C . LEU A 1 88 ? 12.609 11.039 -0.983 1 98 88 LEU A C 1
ATOM 668 O O . LEU A 1 88 ? 11.453 10.633 -1.147 1 98 88 LEU A O 1
ATOM 672 N N . PRO A 1 89 ? 13.586 10.453 -1.553 1 97 89 PRO A N 1
ATOM 673 C CA . PRO A 1 89 ? 13.359 9.312 -2.445 1 97 89 PRO A CA 1
ATOM 674 C C . PRO A 1 89 ? 12.766 8.109 -1.723 1 97 89 PRO A C 1
ATOM 676 O O . PRO A 1 89 ? 13.102 7.852 -0.564 1 97 89 PRO A O 1
ATOM 679 N N . PHE A 1 90 ? 12 7.516 -2.42 1 97.81 90 PHE A N 1
ATOM 680 C CA . PHE A 1 90 ? 11.336 6.336 -1.88 1 97.81 90 PHE A CA 1
ATOM 681 C C . PHE A 1 90 ? 12.359 5.328 -1.372 1 97.81 90 PHE A C 1
ATOM 683 O O . PHE A 1 90 ? 13.328 5.016 -2.066 1 97.81 90 PHE A O 1
ATOM 690 N N . ASP A 1 91 ? 12.039 4.789 -0.124 1 96.5 91 ASP A N 1
ATOM 691 C CA . ASP A 1 91 ? 12.766 3.668 0.475 1 96.5 91 ASP A CA 1
ATOM 692 C C . ASP A 1 91 ? 11.836 2.811 1.328 1 96.5 91 ASP A C 1
ATOM 694 O O . ASP A 1 91 ? 11.305 3.275 2.34 1 96.5 91 ASP A O 1
ATOM 698 N N . ALA A 1 92 ? 11.773 1.642 0.968 1 93.81 92 ALA A N 1
ATOM 699 C CA . ALA A 1 92 ? 10.812 0.733 1.591 1 93.81 92 ALA A CA 1
ATOM 700 C C . ALA A 1 92 ? 11.18 0.462 3.047 1 93.81 92 ALA A C 1
ATOM 702 O O . ALA A 1 92 ? 10.32 0.114 3.857 1 93.81 92 ALA A O 1
ATOM 703 N N . ASN A 1 93 ? 12.422 0.636 3.363 1 92.19 93 ASN A N 1
ATOM 704 C CA . ASN A 1 93 ? 12.898 0.344 4.711 1 92.19 93 ASN A CA 1
ATOM 705 C C . ASN A 1 93 ? 12.281 1.286 5.742 1 92.19 93 ASN A C 1
ATOM 707 O O . ASN A 1 93 ? 12.242 0.974 6.934 1 92.19 93 ASN A O 1
ATOM 711 N N . TRP A 1 94 ? 11.766 2.359 5.301 1 93.56 94 TRP A N 1
ATOM 712 C CA . TRP A 1 94 ? 11.266 3.365 6.234 1 93.56 94 TRP A CA 1
ATOM 713 C C . TRP A 1 94 ? 9.758 3.252 6.402 1 93.56 94 TRP A C 1
ATOM 715 O O . TRP A 1 94 ? 9.164 3.926 7.25 1 93.56 94 TRP A O 1
ATOM 725 N N . LEU A 1 95 ? 9.156 2.408 5.633 1 93.19 95 LEU A N 1
ATOM 726 C CA . LEU A 1 95 ? 7.699 2.332 5.59 1 93.19 95 LEU A CA 1
ATOM 727 C C . LEU A 1 95 ? 7.141 1.862 6.93 1 93.19 95 LEU A C 1
ATOM 729 O O . LEU A 1 95 ? 6.043 2.262 7.324 1 93.19 95 LEU A O 1
ATOM 733 N N . ASP A 1 96 ? 7.863 1.092 7.621 1 88.19 96 ASP A N 1
ATOM 734 C CA . ASP A 1 96 ? 7.281 0.467 8.805 1 88.19 96 ASP A CA 1
ATOM 735 C C . ASP A 1 96 ? 7.785 1.136 10.086 1 88.19 96 ASP A C 1
ATOM 737 O O . ASP A 1 96 ? 7.484 0.682 11.188 1 88.19 96 ASP A O 1
ATOM 741 N N . SER A 1 97 ? 8.539 2.213 9.922 1 93.81 97 SER A N 1
ATOM 742 C CA . SER A 1 97 ? 9.062 2.889 11.109 1 93.81 97 SER A CA 1
ATOM 743 C C . SER A 1 97 ? 9.008 4.402 10.945 1 93.81 97 SER A C 1
ATOM 745 O O . SER A 1 97 ? 9.805 4.984 10.211 1 93.81 97 SER A O 1
ATOM 747 N N . GLU A 1 98 ? 8.164 4.961 11.789 1 92.25 98 GLU A N 1
ATOM 748 C CA . GLU A 1 98 ? 8.047 6.418 11.773 1 92.25 98 GLU A CA 1
ATOM 749 C C . GLU A 1 98 ? 9.344 7.078 12.25 1 92.25 98 GLU A C 1
ATOM 751 O O . GLU A 1 98 ? 9.758 8.102 11.703 1 92.25 98 GLU A O 1
ATOM 756 N N . THR A 1 99 ? 9.961 6.441 13.195 1 95.56 99 THR A N 1
ATOM 757 C CA . THR A 1 99 ? 11.188 6.992 13.758 1 95.56 99 THR A CA 1
ATOM 758 C C . THR A 1 99 ? 12.312 6.977 12.727 1 95.56 99 THR A C 1
ATOM 760 O O . THR A 1 99 ? 13.031 7.969 12.57 1 95.56 99 THR A O 1
ATOM 763 N N . GLU A 1 100 ? 12.414 5.902 12.031 1 96 100 GLU A N 1
ATOM 764 C CA . GLU A 1 100 ? 13.438 5.816 11 1 96 100 GLU A CA 1
ATOM 765 C C . GLU A 1 100 ? 13.164 6.797 9.859 1 96 100 GLU A C 1
ATOM 767 O O . GLU A 1 100 ? 14.086 7.414 9.328 1 96 100 GLU A O 1
ATOM 772 N N . LEU A 1 101 ? 11.961 6.918 9.516 1 97.25 101 LEU A N 1
ATOM 773 C CA . LEU A 1 101 ? 11.578 7.859 8.461 1 97.25 101 LEU A CA 1
ATOM 774 C C . LEU A 1 101 ? 11.938 9.289 8.852 1 97.25 101 LEU A C 1
ATOM 776 O O . LEU A 1 101 ? 12.547 10.016 8.062 1 97.25 101 LEU A O 1
ATOM 780 N N . ARG A 1 102 ? 11.633 9.688 10.055 1 96.88 102 ARG A N 1
ATOM 781 C CA . ARG A 1 102 ? 11.945 11.031 10.523 1 96.88 102 ARG A CA 1
ATOM 782 C C . ARG A 1 102 ? 13.453 11.25 10.602 1 96.88 102 ARG A C 1
ATOM 784 O O . ARG A 1 102 ? 13.938 12.352 10.328 1 96.88 102 ARG A O 1
ATOM 791 N N . GLY A 1 103 ? 14.125 10.195 10.977 1 97.69 103 GLY A N 1
ATOM 792 C CA . GLY A 1 103 ? 15.578 10.266 10.953 1 97.69 103 GLY A CA 1
ATOM 793 C C . GLY A 1 103 ? 16.141 10.523 9.57 1 97.69 103 GLY A C 1
ATOM 794 O O . GLY A 1 103 ? 17.078 11.32 9.414 1 97.69 103 GLY A O 1
ATOM 795 N N . ALA A 1 104 ? 15.539 9.812 8.641 1 97.69 104 ALA A N 1
ATOM 796 C CA . ALA A 1 104 ? 15.969 10.008 7.258 1 97.69 104 ALA A CA 1
ATOM 797 C C . ALA A 1 104 ? 15.703 11.438 6.789 1 97.69 104 ALA A C 1
ATOM 799 O O . ALA A 1 104 ? 16.547 12.039 6.117 1 97.69 104 ALA A O 1
ATOM 800 N N . ILE A 1 105 ? 14.594 11.992 7.129 1 98.25 105 ILE A N 1
ATOM 801 C CA . ILE A 1 105 ? 14.242 13.352 6.754 1 98.25 105 ILE A CA 1
ATOM 802 C C . ILE A 1 105 ? 15.18 14.344 7.441 1 98.25 105 ILE A C 1
ATOM 804 O O . ILE A 1 105 ? 15.656 15.289 6.82 1 98.25 105 ILE A O 1
ATOM 808 N N . ALA A 1 106 ? 15.445 14.07 8.688 1 98 106 ALA A N 1
ATOM 809 C CA . ALA A 1 106 ? 16.375 14.922 9.438 1 98 106 ALA A CA 1
ATOM 810 C C . ALA A 1 106 ? 17.75 14.945 8.773 1 98 106 ALA A C 1
ATOM 812 O O . ALA A 1 106 ? 18.359 16.016 8.625 1 98 106 ALA A O 1
ATOM 813 N N . ALA A 1 107 ? 18.156 13.773 8.398 1 98.25 107 ALA A N 1
ATOM 814 C CA . ALA A 1 107 ? 19.438 13.68 7.715 1 98.25 107 ALA A CA 1
ATOM 815 C C . ALA A 1 107 ? 19.422 14.453 6.402 1 98.25 107 ALA A C 1
ATOM 817 O O . ALA A 1 107 ? 20.391 15.156 6.07 1 98.25 107 ALA A O 1
ATOM 818 N N . LEU A 1 108 ? 18.406 14.305 5.676 1 98.06 108 LEU A N 1
ATOM 819 C CA . LEU A 1 108 ? 18.234 15.023 4.422 1 98.06 108 LEU A CA 1
ATOM 820 C C . LEU A 1 108 ? 18.266 16.531 4.652 1 98.06 108 LEU A C 1
ATOM 822 O O . LEU A 1 108 ? 18.922 17.266 3.906 1 98.06 108 LEU A O 1
ATOM 826 N N . LEU A 1 109 ? 17.656 17 5.707 1 97.75 109 LEU A N 1
ATOM 827 C CA . LEU A 1 109 ? 17.547 18.422 6.004 1 97.75 109 LEU A CA 1
ATOM 828 C C . LEU A 1 109 ? 18.859 18.969 6.535 1 97.75 109 LEU A C 1
ATOM 830 O O . LEU A 1 109 ? 19.172 20.156 6.348 1 97.75 109 LEU A O 1
ATOM 834 N N . ASP A 1 110 ? 19.562 18.172 7.219 1 98.06 110 ASP A N 1
ATOM 835 C CA . ASP A 1 110 ? 20.906 18.578 7.633 1 98.06 110 ASP A CA 1
ATOM 836 C C . ASP A 1 110 ? 21.797 18.828 6.418 1 98.06 110 ASP A C 1
ATOM 838 O O . ASP A 1 110 ? 22.594 19.766 6.418 1 98.06 110 ASP A O 1
ATOM 842 N N . ASP A 1 111 ? 21.531 18 5.418 1 97.88 111 ASP A N 1
ATOM 843 C CA . ASP A 1 111 ? 22.312 18.109 4.195 1 97.88 111 ASP A CA 1
ATOM 844 C C . ASP A 1 111 ? 21.797 19.219 3.297 1 97.88 111 ASP A C 1
ATOM 846 O O . ASP A 1 111 ? 22.562 19.906 2.631 1 97.88 111 ASP A O 1
ATOM 850 N N . LYS A 1 112 ? 20.5 19.344 3.268 1 98.06 112 LYS A N 1
ATOM 851 C CA . LYS A 1 112 ? 19.828 20.312 2.41 1 98.06 112 LYS A CA 1
ATOM 852 C C . LYS A 1 112 ? 18.75 21.078 3.176 1 98.06 112 LYS A C 1
ATOM 854 O O . LYS A 1 112 ? 17.562 20.844 2.965 1 98.06 112 LYS A O 1
ATOM 859 N N . PRO A 1 113 ? 19.125 22.078 3.941 1 97.19 113 PRO A N 1
ATOM 860 C CA . PRO A 1 113 ? 18.188 22.781 4.82 1 97.19 113 PRO A CA 1
ATOM 861 C C . PRO A 1 113 ? 17.094 23.516 4.047 1 97.19 113 PRO A C 1
ATOM 863 O O . PRO A 1 113 ? 16.016 23.75 4.586 1 97.19 113 PRO A O 1
ATOM 866 N N . HIS A 1 114 ? 17.359 23.875 2.818 1 96.81 114 HIS A N 1
ATOM 867 C CA . HIS A 1 114 ? 16.406 24.656 2.043 1 96.81 114 HIS A CA 1
ATOM 868 C C . HIS A 1 114 ? 15.164 23.844 1.707 1 96.81 114 HIS A C 1
ATOM 870 O O . HIS A 1 114 ? 14.148 24.391 1.272 1 96.81 114 HIS A O 1
ATOM 876 N N . LEU A 1 115 ? 15.211 22.531 1.96 1 97.75 115 LEU A N 1
ATOM 877 C CA . LEU A 1 115 ? 14.086 21.641 1.67 1 97.75 115 LEU A CA 1
ATOM 878 C C . LEU A 1 115 ? 13.062 21.672 2.803 1 97.75 115 LEU A C 1
ATOM 880 O O . LEU A 1 115 ? 11.977 21.109 2.68 1 97.75 115 LEU A O 1
ATOM 884 N N . LYS A 1 116 ? 13.383 22.375 3.852 1 96.69 116 LYS A N 1
ATOM 885 C CA . LYS A 1 116 ? 12.531 22.406 5.031 1 96.69 116 LYS A CA 1
ATOM 886 C C . LYS A 1 116 ? 11.234 23.156 4.746 1 96.69 116 LYS A C 1
ATOM 888 O O . LYS A 1 116 ? 11.242 24.203 4.074 1 96.69 116 LYS A O 1
ATOM 893 N N . ALA A 1 117 ? 10.227 22.531 5.219 1 95.19 117 ALA A N 1
ATOM 894 C CA . ALA A 1 117 ? 8.938 23.203 5.137 1 95.19 117 ALA A CA 1
ATOM 895 C C . ALA A 1 117 ? 8.969 24.531 5.891 1 95.19 117 ALA A C 1
ATOM 897 O O . ALA A 1 117 ? 9.539 24.625 6.98 1 95.19 117 ALA A O 1
ATOM 898 N N . ARG A 1 118 ? 8.43 25.625 5.277 1 87.75 118 ARG A N 1
ATOM 899 C CA . ARG A 1 118 ? 8.352 26.938 5.926 1 87.75 118 ARG A CA 1
ATOM 900 C C . ARG A 1 118 ? 7.023 27.109 6.648 1 87.75 118 ARG A C 1
ATOM 902 O O . ARG A 1 118 ? 5.965 26.781 6.105 1 87.75 118 ARG A O 1
ATOM 909 N N . ASN A 1 119 ? 7.051 27 7.898 1 74.56 119 ASN A N 1
ATOM 910 C CA . ASN A 1 119 ? 5.848 27.328 8.656 1 74.56 119 ASN A CA 1
ATOM 911 C C . ASN A 1 119 ? 5.574 28.828 8.656 1 74.56 119 ASN A C 1
ATOM 913 O O . ASN A 1 119 ? 6.449 29.625 9.016 1 74.56 119 ASN A O 1
ATOM 917 N N . VAL A 1 120 ? 4.719 29.312 7.75 1 58.72 120 VAL A N 1
ATOM 918 C CA . VAL A 1 120 ? 4.352 30.719 7.793 1 58.72 120 VAL A CA 1
ATOM 919 C C . VAL A 1 120 ? 3.691 31.047 9.133 1 58.72 120 VAL A C 1
ATOM 921 O O . VAL A 1 120 ? 2.631 30.5 9.453 1 58.72 120 VAL A O 1
ATOM 924 N N . THR A 1 121 ? 4.363 31.094 10.164 1 54.81 121 THR A N 1
ATOM 925 C CA . THR A 1 121 ? 3.77 31.688 11.352 1 54.81 121 THR A CA 1
ATOM 926 C C . THR A 1 121 ? 3.346 33.125 11.078 1 54.81 121 THR A C 1
ATOM 928 O O . THR A 1 121 ? 4.191 34 10.969 1 54.81 121 THR A O 1
ATOM 931 N N . GLY A 1 122 ? 2.885 33.406 10.023 1 45.97 122 GLY A N 1
ATOM 932 C CA . GLY A 1 122 ? 2.516 34.812 9.93 1 45.97 122 GLY A CA 1
ATOM 933 C C . GLY A 1 122 ? 1.688 35.312 11.102 1 45.97 122 GLY A C 1
ATOM 934 O O . GLY A 1 122 ? 0.789 34.594 11.562 1 45.97 122 GLY A O 1
ATOM 935 N N . ASP A 1 123 ? 2.334 35.969 12.008 1 43.53 123 ASP A N 1
ATOM 936 C CA . ASP A 1 123 ? 1.606 36.969 12.773 1 43.53 123 ASP A CA 1
ATOM 937 C C . ASP A 1 123 ? 0.546 37.656 11.906 1 43.53 123 ASP A C 1
ATOM 939 O O . ASP A 1 123 ? 0.873 38.469 11.039 1 43.53 123 ASP A O 1
ATOM 943 N N . ILE A 1 124 ? -0.415 36.906 11.367 1 45.47 124 ILE A N 1
ATOM 944 C CA . ILE A 1 124 ? -1.504 37.688 10.797 1 45.47 124 ILE A CA 1
ATOM 945 C C . ILE A 1 124 ? -1.752 38.938 11.641 1 45.47 124 ILE A C 1
ATOM 947 O O . ILE A 1 124 ? -2.67 39.719 11.367 1 45.47 124 ILE A O 1
ATOM 951 N N . GLY A 1 125 ? -1.472 38.812 12.977 1 38.97 125 GLY A N 1
ATOM 952 C CA . GLY A 1 125 ? -1.955 40 13.664 1 38.97 125 GLY A CA 1
ATOM 953 C C . GLY A 1 125 ? -1.383 41.281 13.109 1 38.97 125 GLY A C 1
ATOM 954 O O . GLY A 1 125 ? -2.104 42.281 12.945 1 38.97 125 GLY A O 1
ATOM 955 N N . GLN A 1 126 ? -0.015 41.531 13.375 1 39.59 126 GLN A N 1
ATOM 956 C CA . GLN A 1 126 ? 0.369 42.906 13.57 1 39.59 126 GLN A CA 1
ATOM 957 C C . GLN A 1 126 ? 0.51 43.656 12.234 1 39.59 126 GLN A C 1
ATOM 959 O O . GLN A 1 126 ? 1.601 43.688 11.664 1 39.59 126 GLN A O 1
ATOM 964 N N . GLY A 1 127 ? -0.308 43.25 11.227 1 38.84 127 GLY A N 1
ATOM 965 C CA . GLY A 1 127 ? -0.341 44.344 10.25 1 38.84 127 GLY A CA 1
ATOM 966 C C . GLY A 1 127 ? -0.062 45.688 10.859 1 38.84 127 GLY A C 1
ATOM 967 O O . GLY A 1 127 ? -0.59 46.031 11.922 1 38.84 127 GLY A O 1
ATOM 968 N N . ARG A 1 128 ? 1.126 46.062 10.852 1 39.56 128 ARG A N 1
ATOM 969 C CA . ARG A 1 128 ? 1.419 47.469 11.172 1 39.56 128 ARG A CA 1
ATOM 970 C C . ARG A 1 128 ? 0.233 48.344 10.844 1 39.56 128 ARG A C 1
ATOM 972 O O . ARG A 1 128 ? -0.2 48.438 9.695 1 39.56 128 ARG A O 1
ATOM 979 N N . ARG A 1 129 ? -0.795 48.406 11.719 1 40.31 129 ARG A N 1
ATOM 980 C CA . ARG A 1 129 ? -1.629 49.594 11.594 1 40.31 129 ARG A CA 1
ATOM 981 C C . ARG A 1 129 ? -0.812 50.781 11.102 1 40.31 129 ARG A C 1
ATOM 983 O O . ARG A 1 129 ? 0.184 51.156 11.727 1 40.31 129 ARG A O 1
ATOM 990 N N . GLY A 1 130 ? -0.509 50.781 9.828 1 38.59 130 GLY A N 1
ATOM 991 C CA . GLY A 1 130 ? 0.089 51.969 9.25 1 38.59 130 GLY A CA 1
ATOM 992 C C . GLY A 1 130 ? -0.07 53.219 10.117 1 38.59 130 GLY A C 1
ATOM 993 O O . GLY A 1 130 ? -1.062 53.344 10.836 1 38.59 130 GLY A O 1
ATOM 994 N N . GLU A 1 131 ? 0.959 53.594 10.75 1 38.22 131 GLU A N 1
ATOM 995 C CA . GLU A 1 131 ? 0.993 54.906 11.391 1 38.22 131 GLU A CA 1
ATOM 996 C C . GLU A 1 131 ? 0.05 55.906 10.695 1 38.22 131 GLU A C 1
ATOM 998 O O . GLU A 1 131 ? -0.005 55.938 9.469 1 38.22 131 GLU A O 1
ATOM 1003 N N . ALA A 1 132 ? -1.16 56.156 11.344 1 39.34 132 ALA A N 1
ATOM 1004 C CA . ALA A 1 132 ? -1.971 57.281 10.898 1 39.34 132 ALA A CA 1
ATOM 1005 C C . ALA A 1 132 ? -1.103 58.344 10.258 1 39.34 132 ALA A C 1
ATOM 1007 O O . ALA A 1 132 ? -0.115 58.812 10.852 1 39.34 132 ALA A O 1
ATOM 1008 N N . ALA A 1 133 ? -0.872 58.25 9.023 1 40.03 133 ALA A N 1
ATOM 1009 C CA . ALA A 1 133 ? -0.268 59.375 8.328 1 40.03 133 ALA A CA 1
ATOM 1010 C C . ALA A 1 133 ? -0.59 60.688 9.031 1 40.03 133 ALA A C 1
ATOM 1012 O O . ALA A 1 133 ? -1.725 60.906 9.461 1 40.03 133 ALA A O 1
ATOM 1013 N N . ALA A 1 134 ? 0.362 61.25 9.766 1 40.69 134 ALA A N 1
ATOM 1014 C CA . ALA A 1 134 ? 0.266 62.625 10.297 1 40.69 134 ALA A CA 1
ATOM 1015 C C . ALA A 1 134 ? -0.632 63.469 9.414 1 40.69 134 ALA A C 1
ATOM 1017 O O . ALA A 1 134 ? -0.538 63.438 8.188 1 40.69 134 ALA A O 1
ATOM 1018 N N . LYS A 1 135 ? -1.909 63.625 9.867 1 41.38 135 LYS A N 1
ATOM 1019 C CA . LYS A 1 135 ? -2.818 64.625 9.266 1 41.38 135 LYS A CA 1
ATOM 1020 C C . LYS A 1 135 ? -2.057 65.812 8.711 1 41.38 135 LYS A C 1
ATOM 1022 O O . LYS A 1 135 ? -1.405 66.5 9.461 1 41.38 135 LYS A O 1
ATOM 1027 N N . VAL A 1 136 ? -1.424 65.625 7.574 1 42.69 136 VAL A N 1
ATOM 1028 C CA . VAL A 1 136 ? -0.943 66.812 6.887 1 42.69 136 VAL A CA 1
ATOM 1029 C C . VAL A 1 136 ? -1.941 67.938 7.07 1 42.69 136 VAL A C 1
ATOM 1031 O O . VAL A 1 136 ? -3.121 67.812 6.738 1 42.69 136 VAL A O 1
ATOM 1034 N N . ASN A 1 137 ? -1.938 68.562 8.312 1 39.19 137 ASN A N 1
ATOM 1035 C CA . ASN A 1 137 ? -2.668 69.875 8.477 1 39.19 137 ASN A CA 1
ATOM 1036 C C . ASN A 1 137 ? -2.531 70.75 7.246 1 39.19 137 ASN A C 1
ATOM 1038 O O . ASN A 1 137 ? -1.504 71.375 7.059 1 39.19 137 ASN A O 1
ATOM 1042 N N . LEU A 1 138 ? -3.082 70.25 6.188 1 48.09 138 LEU A N 1
ATOM 1043 C CA . LEU A 1 138 ? -3.127 71 4.938 1 48.09 138 LEU A CA 1
ATOM 1044 C C . LEU A 1 138 ? -3.469 72.5 5.199 1 48.09 138 LEU A C 1
ATOM 1046 O O . LEU A 1 138 ? -3.08 73.375 4.43 1 48.09 138 LEU A O 1
ATOM 1050 N N . ILE A 1 139 ? -4.215 72.75 6.34 1 48.31 139 ILE A N 1
ATOM 1051 C CA . ILE A 1 139 ? -4.535 74.125 6.613 1 48.31 139 ILE A CA 1
ATOM 1052 C C . ILE A 1 139 ? -3.246 74.938 6.848 1 48.31 139 ILE A C 1
ATOM 1054 O O . ILE A 1 139 ? -3.133 76.062 6.43 1 48.31 139 ILE A O 1
ATOM 1058 N N . GLY A 1 140 ? -2.279 74.25 7.508 1 46.47 140 GLY A N 1
ATOM 1059 C CA . GLY A 1 140 ? -1.048 74.938 7.719 1 46.47 140 GLY A CA 1
ATOM 1060 C C . GLY A 1 140 ? -0.308 75.25 6.43 1 46.47 140 GLY A C 1
ATOM 1061 O O . GLY A 1 140 ? 0.479 76.25 6.367 1 46.47 140 GLY A O 1
ATOM 1062 N N . LEU A 1 141 ? -0.339 74.312 5.578 1 48.75 141 LEU A N 1
ATOM 1063 C CA . LEU A 1 141 ? 0.392 74.562 4.34 1 48.75 141 LEU A CA 1
ATOM 1064 C C . LEU A 1 141 ? -0.272 75.688 3.543 1 48.75 141 LEU A C 1
ATOM 1066 O O . LEU A 1 141 ? 0.406 76.438 2.846 1 48.75 141 LEU A O 1
ATOM 1070 N N . LEU A 1 142 ? -1.572 75.688 3.596 1 49.88 142 LEU A N 1
ATOM 1071 C CA . LEU A 1 142 ? -2.238 76.75 2.818 1 49.88 142 LEU A CA 1
ATOM 1072 C C . LEU A 1 142 ? -2.053 78.125 3.469 1 49.88 142 LEU A C 1
ATOM 1074 O O . LEU A 1 142 ? -2.26 79.125 2.826 1 49.88 142 LEU A O 1
ATOM 1078 N N . ARG A 1 143 ? -1.782 78.062 4.746 1 45.56 143 ARG A N 1
ATOM 1079 C CA . ARG A 1 143 ? -1.723 79.438 5.305 1 45.56 143 ARG A CA 1
ATOM 1080 C C . ARG A 1 143 ? -0.397 80.125 4.969 1 45.56 143 ARG A C 1
ATOM 1082 O O . ARG A 1 143 ? -0.177 81.25 5.328 1 45.56 143 ARG A O 1
ATOM 1089 N N . GLY A 1 144 ? 0.525 79.25 4.578 1 41.5 144 GLY A N 1
ATOM 1090 C CA . GLY A 1 144 ? 1.767 80 4.355 1 41.5 144 GLY A CA 1
ATOM 1091 C C . GLY A 1 144 ? 1.635 81.062 3.326 1 41.5 144 GLY A C 1
ATOM 1092 O O . GLY A 1 144 ? 2.479 82 3.262 1 41.5 144 GLY A O 1
ATOM 1093 N N . GLU A 1 145 ? 1.058 80.625 2.205 1 39.41 145 GLU A N 1
ATOM 1094 C CA . GLU A 1 145 ? 1.386 81.625 1.166 1 39.41 145 GLU A CA 1
ATOM 1095 C C . GLU A 1 145 ? 0.681 82.938 1.412 1 39.41 145 GLU A C 1
ATOM 1097 O O . GLU A 1 145 ? 0.913 83.938 0.692 1 39.41 145 GLU A O 1
ATOM 1102 N N . ARG A 1 146 ? -0.087 83.188 2.447 1 27.81 146 ARG A N 1
ATOM 1103 C CA . ARG A 1 146 ? -0.298 84.625 2.379 1 27.81 146 ARG A CA 1
ATOM 1104 C C . ARG A 1 146 ? 0.844 85.375 3.053 1 27.81 146 ARG A C 1
ATOM 1106 O O . ARG A 1 146 ? 1.402 84.938 4.047 1 27.81 146 ARG A O 1
ATOM 1113 N N . MET B 1 1 ? 69.625 1.069 4.797 1 31.78 1 MET B N 1
ATOM 1114 C CA . MET B 1 1 ? 69 0.013 4.023 1 31.78 1 MET B CA 1
ATOM 1115 C C . MET B 1 1 ? 67.438 0.186 4.035 1 31.78 1 MET B C 1
ATOM 1117 O O . MET B 1 1 ? 66.812 0.11 5.09 1 31.78 1 MET B O 1
ATOM 1121 N N . SER B 1 2 ? 66.938 1.153 3.188 1 38.06 2 SER B N 1
ATOM 1122 C CA . SER B 1 2 ? 65.625 1.757 2.846 1 38.06 2 SER B CA 1
ATOM 1123 C C . SER B 1 2 ? 64.688 0.712 2.326 1 38.06 2 SER B C 1
ATOM 1125 O O . SER B 1 2 ? 64.812 0.184 1.226 1 38.06 2 SER B O 1
ATOM 1127 N N . GLU B 1 3 ? 64.188 -0.171 3.299 1 37.53 3 GLU B N 1
ATOM 1128 C CA . GLU B 1 3 ? 63.219 -1.245 3.033 1 37.53 3 GLU B CA 1
ATOM 1129 C C . GLU B 1 3 ? 61.938 -0.708 2.381 1 37.53 3 GLU B C 1
ATOM 1131 O O . GLU B 1 3 ? 61.25 0.136 2.957 1 37.53 3 GLU B O 1
ATOM 1136 N N . ASP B 1 4 ? 61.969 -0.542 1.065 1 37.28 4 ASP B N 1
ATOM 1137 C CA . ASP B 1 4 ? 60.875 -0.132 0.192 1 37.28 4 ASP B CA 1
ATOM 1138 C C . ASP B 1 4 ? 59.656 -1.057 0.353 1 37.28 4 ASP B C 1
ATOM 1140 O O . ASP B 1 4 ? 59.781 -2.262 0.115 1 37.28 4 ASP B O 1
ATOM 1144 N N . VAL B 1 5 ? 58.906 -0.798 1.461 1 40.88 5 VAL B N 1
ATOM 1145 C CA . VAL B 1 5 ? 57.625 -1.471 1.701 1 40.88 5 VAL B CA 1
ATOM 1146 C C . VAL B 1 5 ? 56.75 -1.329 0.474 1 40.88 5 VAL B C 1
ATOM 1148 O O . VAL B 1 5 ? 56.375 -0.215 0.079 1 40.88 5 VAL B O 1
ATOM 1151 N N . GLN B 1 6 ? 56.969 -2.205 -0.492 1 36.31 6 GLN B N 1
ATOM 1152 C CA . GLN B 1 6 ? 56.188 -2.221 -1.705 1 36.31 6 GLN B CA 1
ATOM 1153 C C . GLN B 1 6 ? 54.688 -2.373 -1.373 1 36.31 6 GLN B C 1
ATOM 1155 O O . GLN B 1 6 ? 54.312 -3.195 -0.533 1 36.31 6 GLN B O 1
ATOM 1160 N N . PRO B 1 7 ? 53.844 -1.329 -1.656 1 36.59 7 PRO B N 1
ATOM 1161 C CA . PRO B 1 7 ? 52.375 -1.246 -1.468 1 36.59 7 PRO B CA 1
ATOM 1162 C C . PRO B 1 7 ? 51.656 -2.432 -2.078 1 36.59 7 PRO B C 1
ATOM 1164 O O . PRO B 1 7 ? 51.938 -2.83 -3.211 1 36.59 7 PRO B O 1
ATOM 1167 N N . ASP B 1 8 ? 51.438 -3.475 -1.316 1 31.42 8 ASP B N 1
ATOM 1168 C CA . ASP B 1 8 ? 50.688 -4.621 -1.829 1 31.42 8 ASP B CA 1
ATOM 1169 C C . ASP B 1 8 ? 49.438 -4.176 -2.533 1 31.42 8 ASP B C 1
ATOM 1171 O O . ASP B 1 8 ? 48.719 -3.277 -2.057 1 31.42 8 ASP B O 1
ATOM 1175 N N . ALA B 1 9 ? 49.375 -4.293 -3.844 1 28.53 9 ALA B N 1
ATOM 1176 C CA . ALA B 1 9 ? 48.25 -4.051 -4.754 1 28.53 9 ALA B CA 1
ATOM 1177 C C . ALA B 1 9 ? 46.969 -4.668 -4.219 1 28.53 9 ALA B C 1
ATOM 1179 O O . ALA B 1 9 ? 46.969 -5.77 -3.67 1 28.53 9 ALA B O 1
ATOM 1180 N N . ALA B 1 10 ? 46 -3.807 -3.746 1 29.44 10 ALA B N 1
ATOM 1181 C CA . ALA B 1 10 ? 44.625 -4.082 -3.428 1 29.44 10 ALA B CA 1
ATOM 1182 C C . ALA B 1 10 ? 43.969 -4.949 -4.508 1 29.44 10 ALA B C 1
ATOM 1184 O O . ALA B 1 10 ? 43.906 -4.551 -5.672 1 29.44 10 ALA B O 1
ATOM 1185 N N . THR B 1 11 ? 44.281 -6.281 -4.512 1 30.81 11 THR B N 1
ATOM 1186 C CA . THR B 1 11 ? 43.562 -7.129 -5.449 1 30.81 11 THR B CA 1
ATOM 1187 C C . THR B 1 11 ? 42.062 -6.82 -5.41 1 30.81 11 THR B C 1
ATOM 1189 O O . THR B 1 11 ? 41.469 -6.801 -4.34 1 30.81 11 THR B O 1
ATOM 1192 N N . ASP B 1 12 ? 41.625 -5.98 -6.309 1 30.02 12 ASP B N 1
ATOM 1193 C CA . ASP B 1 12 ? 40.25 -5.684 -6.664 1 30.02 12 ASP B CA 1
ATOM 1194 C C . ASP B 1 12 ? 39.406 -6.953 -6.688 1 30.02 12 ASP B C 1
ATOM 1196 O O . ASP B 1 12 ? 39.688 -7.883 -7.441 1 30.02 12 ASP B O 1
ATOM 1200 N N . ARG B 1 13 ? 39.031 -7.477 -5.488 1 30.48 13 ARG B N 1
ATOM 1201 C CA . ARG B 1 13 ? 38 -8.516 -5.453 1 30.48 13 ARG B CA 1
ATOM 1202 C C . ARG B 1 13 ? 36.844 -8.172 -6.379 1 30.48 13 ARG B C 1
ATOM 1204 O O . ARG B 1 13 ? 36.094 -7.234 -6.109 1 30.48 13 ARG B O 1
ATOM 1211 N N . GLN B 1 14 ? 37 -8.344 -7.711 1 29.98 14 GLN B N 1
ATOM 1212 C CA . GLN B 1 14 ? 35.844 -8.289 -8.602 1 29.98 14 GLN B CA 1
ATOM 1213 C C . GLN B 1 14 ? 34.688 -9.133 -8.062 1 29.98 14 GLN B C 1
ATOM 1215 O O . GLN B 1 14 ? 34.844 -10.336 -7.867 1 29.98 14 GLN B O 1
ATOM 1220 N N . VAL B 1 15 ? 33.969 -8.609 -7.059 1 35.16 15 VAL B N 1
ATOM 1221 C CA . VAL B 1 15 ? 32.719 -9.211 -6.668 1 35.16 15 VAL B CA 1
ATOM 1222 C C . VAL B 1 15 ? 31.938 -9.633 -7.91 1 35.16 15 VAL B C 1
ATOM 1224 O O . VAL B 1 15 ? 31.641 -8.805 -8.781 1 35.16 15 VAL B O 1
ATOM 1227 N N . SER B 1 16 ? 32.281 -10.82 -8.438 1 33.09 16 SER B N 1
ATOM 1228 C CA . SER B 1 16 ? 31.391 -11.406 -9.453 1 33.09 16 SER B CA 1
ATOM 1229 C C . SER B 1 16 ? 29.922 -11.258 -9.07 1 33.09 16 SER B C 1
ATOM 1231 O O . SER B 1 16 ? 29.469 -11.875 -8.109 1 33.09 16 SER B O 1
ATOM 1233 N N . GLN B 1 17 ? 29.391 -10 -9.047 1 29.7 17 GLN B N 1
ATOM 1234 C CA . GLN B 1 17 ? 28.016 -9.617 -8.789 1 29.7 17 GLN B CA 1
ATOM 1235 C C . GLN B 1 17 ? 27.047 -10.594 -9.445 1 29.7 17 GLN B C 1
ATOM 1237 O O . GLN B 1 17 ? 25.984 -10.891 -8.891 1 29.7 17 GLN B O 1
ATOM 1242 N N . ASP B 1 18 ? 27.156 -10.688 -10.797 1 32.91 18 ASP B N 1
ATOM 1243 C CA . ASP B 1 18 ? 25.891 -10.789 -11.5 1 32.91 18 ASP B CA 1
ATOM 1244 C C . ASP B 1 18 ? 25.297 -12.195 -11.383 1 32.91 18 ASP B C 1
ATOM 1246 O O . ASP B 1 18 ? 25.547 -13.047 -12.234 1 32.91 18 ASP B O 1
ATOM 1250 N N . GLU B 1 19 ? 25.531 -12.93 -10.344 1 35.41 19 GLU B N 1
ATOM 1251 C CA . GLU B 1 19 ? 24.797 -14.172 -10.484 1 35.41 19 GLU B CA 1
ATOM 1252 C C . GLU B 1 19 ? 23.312 -13.914 -10.773 1 35.41 19 GLU B C 1
ATOM 1254 O O . GLU B 1 19 ? 22.609 -13.336 -9.945 1 35.41 19 GLU B O 1
ATOM 1259 N N . THR B 1 20 ? 22.922 -13.625 -11.977 1 34.78 20 THR B N 1
ATOM 1260 C CA . THR B 1 20 ? 21.531 -13.594 -12.453 1 34.78 20 THR B CA 1
ATOM 1261 C C . THR B 1 20 ? 20.734 -14.742 -11.844 1 34.78 20 THR B C 1
ATOM 1263 O O . THR B 1 20 ? 21.266 -15.828 -11.617 1 34.78 20 THR B O 1
ATOM 1266 N N . PRO B 1 21 ? 19.859 -14.477 -10.992 1 35.84 21 PRO B N 1
ATOM 1267 C CA . PRO B 1 21 ? 19.016 -15.609 -10.594 1 35.84 21 PRO B CA 1
ATOM 1268 C C . PRO B 1 21 ? 18.781 -16.594 -11.734 1 35.84 21 PRO B C 1
ATOM 1270 O O . PRO B 1 21 ? 18.609 -16.188 -12.891 1 35.84 21 PRO B O 1
ATOM 1273 N N . ASP B 1 22 ? 19.453 -17.656 -11.758 1 34.47 22 ASP B N 1
ATOM 1274 C CA . ASP B 1 22 ? 19.109 -18.781 -12.625 1 34.47 22 ASP B CA 1
ATOM 1275 C C . ASP B 1 22 ? 17.594 -18.844 -12.867 1 34.47 22 ASP B C 1
ATOM 1277 O O . ASP B 1 22 ? 16.812 -18.922 -11.914 1 34.47 22 ASP B O 1
ATOM 1281 N N . ASP B 1 23 ? 16.984 -18.141 -13.828 1 36.59 23 ASP B N 1
ATOM 1282 C CA . ASP B 1 23 ? 15.68 -18.422 -14.414 1 36.59 23 ASP B CA 1
ATOM 1283 C C . ASP B 1 23 ? 15.391 -19.922 -14.445 1 36.59 23 ASP B C 1
ATOM 1285 O O . ASP B 1 23 ? 15.719 -20.594 -15.414 1 36.59 23 ASP B O 1
ATOM 1289 N N . THR B 1 24 ? 15.656 -20.625 -13.406 1 37.81 24 THR B N 1
ATOM 1290 C CA . THR B 1 24 ? 15.133 -21.984 -13.297 1 37.81 24 THR B CA 1
ATOM 1291 C C . THR B 1 24 ? 13.711 -22.062 -13.852 1 37.81 24 THR B C 1
ATOM 1293 O O . THR B 1 24 ? 13.094 -23.125 -13.836 1 37.81 24 THR B O 1
ATOM 1296 N N . ALA B 1 25 ? 13 -20.953 -14.109 1 45.5 25 ALA B N 1
ATOM 1297 C CA . ALA B 1 25 ? 11.742 -21.078 -14.836 1 45.5 25 ALA B CA 1
ATOM 1298 C C . ALA B 1 25 ? 11.953 -21.766 -16.188 1 45.5 25 ALA B C 1
ATOM 1300 O O . ALA B 1 25 ? 11.023 -22.359 -16.734 1 45.5 25 ALA B O 1
ATOM 1301 N N . GLY B 1 26 ? 13.086 -21.594 -16.703 1 42 26 GLY B N 1
ATOM 1302 C CA . GLY B 1 26 ? 13.359 -22.094 -18.047 1 42 26 GLY B CA 1
ATOM 1303 C C . GLY B 1 26 ? 13.594 -23.594 -18.078 1 42 26 GLY B C 1
ATOM 1304 O O . GLY B 1 26 ? 13.711 -24.188 -19.156 1 42 26 GLY B O 1
ATOM 1305 N N . ALA B 1 27 ? 14.062 -24.156 -16.984 1 46.75 27 ALA B N 1
ATOM 1306 C CA . ALA B 1 27 ? 14.469 -25.562 -17.094 1 46.75 27 ALA B CA 1
ATOM 1307 C C . ALA B 1 27 ? 13.258 -26.453 -17.359 1 46.75 27 ALA B C 1
ATOM 1309 O O . ALA B 1 27 ? 13.406 -27.594 -17.828 1 46.75 27 ALA B O 1
ATOM 1310 N N . THR B 1 28 ? 12.102 -25.984 -16.938 1 52.28 28 THR B N 1
ATOM 1311 C CA . THR B 1 28 ? 11 -26.922 -17.141 1 52.28 28 THR B CA 1
ATOM 1312 C C . THR B 1 28 ? 10.781 -27.172 -18.641 1 52.28 28 THR B C 1
ATOM 1314 O O . THR B 1 28 ? 9.922 -27.984 -19.016 1 52.28 28 THR B O 1
ATOM 1317 N N . ASN B 1 29 ? 11.453 -26.328 -19.375 1 49.72 29 ASN B N 1
ATOM 1318 C CA . ASN B 1 29 ? 11.102 -26.469 -20.781 1 49.72 29 ASN B CA 1
ATOM 1319 C C . ASN B 1 29 ? 11.75 -27.703 -21.391 1 49.72 29 ASN B C 1
ATOM 1321 O O . ASN B 1 29 ? 11.711 -27.891 -22.609 1 49.72 29 ASN B O 1
ATOM 1325 N N . ALA B 1 30 ? 12.391 -28.484 -20.609 1 54.44 30 ALA B N 1
ATOM 1326 C CA . ALA B 1 30 ? 13.164 -29.469 -21.359 1 54.44 30 ALA B CA 1
ATOM 1327 C C . ALA B 1 30 ? 12.25 -30.5 -22 1 54.44 30 ALA B C 1
ATOM 1329 O O . ALA B 1 30 ? 12.688 -31.297 -22.844 1 54.44 30 ALA B O 1
ATOM 1330 N N . ALA B 1 31 ? 11.109 -30.734 -21.484 1 59 31 ALA B N 1
ATOM 1331 C CA . ALA B 1 31 ? 10.344 -31.75 -22.203 1 59 31 ALA B CA 1
ATOM 1332 C C . ALA B 1 31 ? 9.797 -31.219 -23.516 1 59 31 ALA B C 1
ATOM 1334 O O . ALA B 1 31 ? 9.383 -30.047 -23.594 1 59 31 ALA B O 1
ATOM 1335 N N . SER B 1 32 ? 10.164 -31.859 -24.625 1 66.06 32 SER B N 1
ATOM 1336 C CA . SER B 1 32 ? 9.695 -31.469 -25.953 1 66.06 32 SER B CA 1
ATOM 1337 C C . SER B 1 32 ? 8.211 -31.094 -25.922 1 66.06 32 SER B C 1
ATOM 1339 O O . SER B 1 32 ? 7.395 -31.828 -25.359 1 66.06 32 SER B O 1
ATOM 1341 N N . ASP B 1 33 ? 7.887 -29.938 -26.25 1 67.94 33 ASP B N 1
ATOM 1342 C CA . ASP B 1 33 ? 6.535 -29.391 -26.312 1 67.94 33 ASP B CA 1
ATOM 1343 C C . ASP B 1 33 ? 5.617 -30.281 -27.141 1 67.94 33 ASP B C 1
ATOM 1345 O O . ASP B 1 33 ? 4.395 -30.234 -27 1 67.94 33 ASP B O 1
ATOM 1349 N N . ASP B 1 34 ? 6.223 -31.266 -27.875 1 77.94 34 ASP B N 1
ATOM 1350 C CA . ASP B 1 34 ? 5.41 -32.062 -28.781 1 77.94 34 ASP B CA 1
ATOM 1351 C C . ASP B 1 34 ? 5.227 -33.469 -28.25 1 77.94 34 ASP B C 1
ATOM 1353 O O . ASP B 1 34 ? 4.621 -34.312 -28.922 1 77.94 34 ASP B O 1
ATOM 1357 N N . ALA B 1 35 ? 5.664 -33.719 -27.062 1 86.69 35 ALA B N 1
ATOM 1358 C CA . ALA B 1 35 ? 5.539 -35.062 -26.516 1 86.69 35 ALA B CA 1
ATOM 1359 C C . ALA B 1 35 ? 4.109 -35.344 -26.062 1 86.69 35 ALA B C 1
ATOM 1361 O O . ALA B 1 35 ? 3.398 -34.438 -25.625 1 86.69 35 ALA B O 1
ATOM 1362 N N . ASP B 1 36 ? 3.688 -36.656 -26.234 1 93.38 36 ASP B N 1
ATOM 1363 C CA . ASP B 1 36 ? 2.346 -37.031 -25.797 1 93.38 36 ASP B CA 1
ATOM 1364 C C . ASP B 1 36 ? 2.34 -37.469 -24.328 1 93.38 36 ASP B C 1
ATOM 1366 O O . ASP B 1 36 ? 1.281 -37.531 -23.703 1 93.38 36 ASP B O 1
ATOM 1370 N N . GLN B 1 37 ? 3.504 -37.938 -23.891 1 93.31 37 GLN B N 1
ATOM 1371 C CA . GLN B 1 37 ? 3.668 -38.344 -22.5 1 93.31 37 GLN B CA 1
ATOM 1372 C C . GLN B 1 37 ? 4.887 -37.656 -21.875 1 93.31 37 GLN B C 1
ATOM 1374 O O . GLN B 1 37 ? 5.875 -37.406 -22.562 1 93.31 37 GLN B O 1
ATOM 1379 N N . PHE B 1 38 ? 4.715 -37.438 -20.594 1 94 38 PHE B N 1
ATOM 1380 C CA . PHE B 1 38 ? 5.766 -36.719 -19.859 1 94 38 PHE B CA 1
ATOM 1381 C C . PHE B 1 38 ? 6.164 -37.5 -18.609 1 94 38 PHE B C 1
ATOM 1383 O O . PHE B 1 38 ? 5.316 -38.094 -17.953 1 94 38 PHE B O 1
ATOM 1390 N N . PRO B 1 39 ? 7.387 -37.562 -18.359 1 93.88 39 PRO B N 1
ATOM 1391 C CA . PRO B 1 39 ? 7.855 -38.312 -17.188 1 93.88 39 PRO B CA 1
ATOM 1392 C C . PRO B 1 39 ? 7.434 -37.656 -15.867 1 93.88 39 PRO B C 1
ATOM 1394 O O . PRO B 1 39 ? 7.219 -36.438 -15.812 1 93.88 39 PRO B O 1
ATOM 1397 N N . ARG B 1 40 ? 7.391 -38.469 -14.859 1 93.19 40 ARG B N 1
ATOM 1398 C CA . ARG B 1 40 ? 6.973 -38.062 -13.523 1 93.19 40 ARG B CA 1
ATOM 1399 C C . ARG B 1 40 ? 7.848 -36.906 -13 1 93.19 40 ARG B C 1
ATOM 1401 O O . ARG B 1 40 ? 7.344 -35.969 -12.406 1 93.19 40 ARG B O 1
ATOM 1408 N N . ASP B 1 41 ? 9.133 -36.969 -13.211 1 93 41 ASP B N 1
ATOM 1409 C CA . ASP B 1 41 ? 10.047 -35.969 -12.695 1 93 41 ASP B CA 1
ATOM 1410 C C . ASP B 1 41 ? 9.719 -34.594 -13.25 1 93 41 ASP B C 1
ATOM 1412 O O . ASP B 1 41 ? 9.766 -33.594 -12.523 1 93 41 ASP B O 1
ATOM 1416 N N . TYR B 1 42 ? 9.383 -34.5 -14.508 1 92.69 42 TYR B N 1
ATOM 1417 C CA . TYR B 1 42 ? 9.016 -33.25 -15.156 1 92.69 42 TYR B CA 1
ATOM 1418 C C . TYR B 1 42 ? 7.742 -32.688 -14.547 1 92.69 42 TYR B C 1
ATOM 1420 O O . TYR B 1 42 ? 7.676 -31.484 -14.25 1 92.69 42 TYR B O 1
ATOM 1428 N N . VAL B 1 43 ? 6.777 -33.531 -14.391 1 94.31 43 VAL B N 1
ATOM 1429 C CA . VAL B 1 43 ? 5.477 -33.094 -13.875 1 94.31 43 VAL B CA 1
ATOM 1430 C C . VAL B 1 43 ? 5.617 -32.656 -12.43 1 94.31 43 VAL B C 1
ATOM 1432 O O . VAL B 1 43 ? 5.016 -31.656 -12.023 1 94.31 43 VAL B O 1
ATOM 1435 N N . GLU B 1 44 ? 6.406 -33.375 -11.711 1 94.69 44 GLU B N 1
ATOM 1436 C CA . GLU B 1 44 ? 6.633 -33 -10.32 1 94.69 44 GLU B CA 1
ATOM 1437 C C . GLU B 1 44 ? 7.293 -31.609 -10.234 1 94.69 44 GLU B C 1
ATOM 1439 O O . GLU B 1 44 ? 6.957 -30.812 -9.359 1 94.69 44 GLU B O 1
ATOM 1444 N N . ARG B 1 45 ? 8.164 -31.328 -11.086 1 94.56 45 ARG B N 1
ATOM 1445 C CA . ARG B 1 45 ? 8.805 -30.016 -11.109 1 94.56 45 ARG B CA 1
ATOM 1446 C C . ARG B 1 45 ? 7.801 -28.922 -11.469 1 94.56 45 ARG B C 1
ATOM 1448 O O . ARG B 1 45 ? 7.816 -27.844 -10.883 1 94.56 45 ARG B O 1
ATOM 1455 N N . LEU B 1 46 ? 6.957 -29.203 -12.391 1 95.12 46 LEU B N 1
ATOM 1456 C CA . LEU B 1 46 ? 5.93 -28.25 -12.797 1 95.12 46 LEU B CA 1
ATOM 1457 C C . LEU B 1 46 ? 4.973 -27.953 -11.648 1 95.12 46 LEU B C 1
ATOM 1459 O O . LEU B 1 46 ? 4.59 -26.812 -11.43 1 95.12 46 LEU B O 1
ATOM 1463 N N . ARG B 1 47 ? 4.641 -29 -10.953 1 95.88 47 ARG B N 1
ATOM 1464 C CA . ARG B 1 47 ? 3.754 -28.844 -9.805 1 95.88 47 ARG B CA 1
ATOM 1465 C C . ARG B 1 47 ? 4.398 -27.984 -8.727 1 95.88 47 ARG B C 1
ATOM 1467 O O . ARG B 1 47 ? 3.744 -27.125 -8.133 1 95.88 47 ARG B O 1
ATOM 1474 N N . LYS B 1 48 ? 5.648 -28.219 -8.484 1 96.62 48 LYS B N 1
ATOM 1475 C CA . LYS B 1 48 ? 6.375 -27.438 -7.488 1 96.62 48 LYS B CA 1
ATOM 1476 C C . LYS B 1 48 ? 6.477 -25.969 -7.898 1 96.62 48 LYS B C 1
ATOM 1478 O O . LYS B 1 48 ? 6.297 -25.078 -7.07 1 96.62 48 LYS B O 1
ATOM 1483 N N . GLU B 1 49 ? 6.727 -25.812 -9.148 1 96.69 49 GLU B N 1
ATOM 1484 C CA . GLU B 1 49 ? 6.797 -24.453 -9.672 1 96.69 49 GLU B CA 1
ATOM 1485 C C . GLU B 1 49 ? 5.457 -23.734 -9.516 1 96.69 49 GLU B C 1
ATOM 1487 O O . GLU B 1 49 ? 5.406 -22.578 -9.07 1 96.69 49 GLU B O 1
ATOM 1492 N N . SER B 1 50 ? 4.402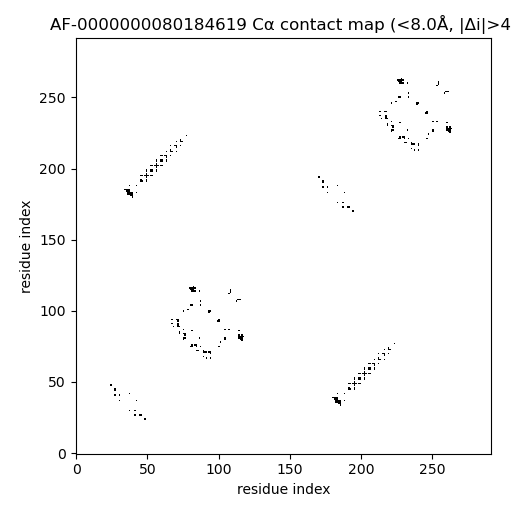 -24.453 -9.875 1 97.25 50 SER B N 1
ATOM 1493 C CA . SER B 1 50 ? 3.062 -23.891 -9.75 1 97.25 50 SER B CA 1
ATOM 1494 C C . SER B 1 50 ? 2.742 -23.547 -8.297 1 97.25 50 SER B C 1
ATOM 1496 O O . SER B 1 50 ? 2.225 -22.469 -8.016 1 97.25 50 SER B O 1
ATOM 1498 N N . ALA B 1 51 ? 3.133 -24.375 -7.449 1 97.75 51 ALA B N 1
ATOM 1499 C CA . ALA B 1 51 ? 2.914 -24.141 -6.023 1 97.75 51 ALA B CA 1
ATOM 1500 C C . ALA B 1 51 ? 3.701 -22.922 -5.547 1 97.75 51 ALA B C 1
ATOM 1502 O O . ALA B 1 51 ? 3.199 -22.125 -4.75 1 97.75 51 ALA B O 1
ATOM 1503 N N . GLY B 1 52 ? 4.891 -22.812 -6.008 1 98.06 52 GLY B N 1
ATOM 1504 C CA . GLY B 1 52 ? 5.711 -21.656 -5.664 1 98.06 52 GLY B CA 1
ATOM 1505 C C . GLY B 1 52 ? 5.102 -20.344 -6.105 1 98.06 52 GLY B C 1
ATOM 1506 O O . GLY B 1 52 ? 5.078 -19.375 -5.34 1 98.06 52 GLY B O 1
ATOM 1507 N N . TYR B 1 53 ? 4.562 -20.328 -7.289 1 98 53 TYR B N 1
ATOM 1508 C CA . TYR B 1 53 ? 3.939 -19.109 -7.789 1 98 53 TYR B CA 1
ATOM 1509 C C . TYR B 1 53 ? 2.646 -18.812 -7.039 1 98 53 TYR B C 1
ATOM 1511 O O . TYR B 1 53 ? 2.32 -17.656 -6.789 1 98 53 TYR B O 1
ATOM 1519 N N . ARG B 1 54 ? 1.99 -19.812 -6.742 1 97.81 54 ARG B N 1
ATOM 1520 C CA . ARG B 1 54 ? 0.781 -19.625 -5.945 1 97.81 54 ARG B CA 1
ATOM 1521 C C . ARG B 1 54 ? 1.102 -18.984 -4.605 1 97.81 54 ARG B C 1
ATOM 1523 O O . ARG B 1 54 ? 0.434 -18.031 -4.195 1 97.81 54 ARG B O 1
ATOM 1530 N N . ASP B 1 55 ? 2.096 -19.5 -3.975 1 98.38 55 ASP B N 1
ATOM 1531 C CA . ASP B 1 55 ? 2.49 -18.953 -2.68 1 98.38 55 ASP B CA 1
ATOM 1532 C C . ASP B 1 55 ? 2.975 -17.5 -2.82 1 98.38 55 ASP B C 1
ATOM 1534 O O . ASP B 1 55 ? 2.656 -16.656 -1.986 1 98.38 55 ASP B O 1
ATOM 1538 N N . LYS B 1 56 ? 3.666 -17.281 -3.885 1 98.31 56 LYS B N 1
ATOM 1539 C CA . LYS B 1 56 ? 4.141 -15.938 -4.152 1 98.31 56 LYS B CA 1
ATOM 1540 C C . LYS B 1 56 ? 2.975 -14.977 -4.383 1 98.31 56 LYS B C 1
ATOM 1542 O O . LYS B 1 56 ? 2.975 -13.852 -3.877 1 98.31 56 LYS B O 1
ATOM 1547 N N . ALA B 1 57 ? 2.033 -15.422 -5.094 1 98.31 57 ALA B N 1
ATOM 1548 C CA . ALA B 1 57 ? 0.852 -14.609 -5.371 1 98.31 57 ALA B CA 1
ATOM 1549 C C . ALA B 1 57 ? 0.093 -14.289 -4.086 1 98.31 57 ALA B C 1
ATOM 1551 O O . ALA B 1 57 ? -0.275 -13.133 -3.846 1 98.31 57 ALA B O 1
ATOM 1552 N N . LYS B 1 58 ? -0.021 -15.289 -3.299 1 98.44 58 LYS B N 1
ATOM 1553 C CA . LYS B 1 58 ? -0.725 -15.109 -2.031 1 98.44 58 LYS B CA 1
ATOM 1554 C C . LYS B 1 58 ? -0 -14.102 -1.139 1 98.44 58 LYS B C 1
ATOM 1556 O O . LYS B 1 58 ? -0.629 -13.227 -0.541 1 98.44 58 LYS B O 1
ATOM 1561 N N . THR B 1 59 ? 1.241 -14.25 -1.057 1 98.44 59 THR B N 1
ATOM 1562 C CA . THR B 1 59 ? 2.049 -13.352 -0.233 1 98.44 59 THR B CA 1
ATOM 1563 C C . THR B 1 59 ? 1.954 -11.922 -0.738 1 98.44 59 THR B C 1
ATOM 1565 O O . THR B 1 59 ? 1.76 -10.992 0.049 1 98.44 59 THR B O 1
ATOM 1568 N N . ALA B 1 60 ? 2.027 -11.797 -2.02 1 98.06 60 ALA B N 1
ATOM 1569 C CA . ALA B 1 60 ? 1.969 -10.461 -2.613 1 98.06 60 ALA B CA 1
ATOM 1570 C C . ALA B 1 60 ? 0.593 -9.836 -2.416 1 98.06 60 ALA B C 1
ATOM 1572 O O . ALA B 1 60 ? 0.483 -8.633 -2.154 1 98.06 60 ALA B O 1
ATOM 1573 N N . GLU B 1 61 ? -0.378 -10.617 -2.535 1 98.06 61 GLU B N 1
ATOM 1574 C CA . GLU B 1 61 ? -1.736 -10.133 -2.311 1 98.06 61 GLU B CA 1
ATOM 1575 C C . GLU B 1 61 ? -1.937 -9.695 -0.861 1 98.06 61 GLU B C 1
ATOM 1577 O O . GLU B 1 61 ? -2.564 -8.672 -0.596 1 98.06 61 GLU B O 1
ATOM 1582 N N . GLY B 1 62 ? -1.445 -10.5 0.031 1 98.19 62 GLY B N 1
ATOM 1583 C CA . GLY B 1 62 ? -1.498 -10.117 1.433 1 98.19 62 GLY B CA 1
ATOM 1584 C C . GLY B 1 62 ? -0.801 -8.805 1.718 1 98.19 62 GLY B C 1
ATOM 1585 O O . GLY B 1 62 ? -1.327 -7.961 2.451 1 98.19 62 GLY B O 1
ATOM 1586 N N . ARG B 1 63 ? 0.305 -8.641 1.112 1 97.31 63 ARG B N 1
ATOM 1587 C CA . ARG B 1 63 ? 1.051 -7.395 1.273 1 97.31 63 ARG B CA 1
ATOM 1588 C C . ARG B 1 63 ? 0.283 -6.215 0.684 1 97.31 63 ARG B C 1
ATOM 1590 O O . ARG B 1 63 ? 0.214 -5.145 1.292 1 97.31 63 ARG B O 1
ATOM 1597 N N . SER B 1 64 ? -0.24 -6.41 -0.447 1 97.44 64 SER B N 1
ATOM 1598 C CA . SER B 1 64 ? -1.041 -5.371 -1.082 1 97.44 64 SER B CA 1
ATOM 1599 C C . SER B 1 64 ? -2.207 -4.949 -0.194 1 97.44 64 SER B C 1
ATOM 1601 O O . SER B 1 64 ? -2.48 -3.758 -0.043 1 97.44 64 SER B O 1
ATOM 1603 N N . ASP B 1 65 ? -2.799 -5.902 0.366 1 97.5 65 ASP B N 1
ATOM 1604 C CA . ASP B 1 65 ? -3.926 -5.617 1.251 1 97.5 65 ASP B CA 1
ATOM 1605 C C . ASP B 1 65 ? -3.479 -4.812 2.469 1 97.5 65 ASP B C 1
ATOM 1607 O O . ASP B 1 65 ? -4.141 -3.852 2.863 1 97.5 65 ASP B O 1
ATOM 1611 N N . GLU B 1 66 ? -2.445 -5.211 3.031 1 97.19 66 GLU B N 1
ATOM 1612 C CA . GLU B 1 66 ? -1.908 -4.512 4.195 1 97.19 66 GLU B CA 1
ATOM 1613 C C . GLU B 1 66 ? -1.545 -3.068 3.852 1 97.19 66 GLU B C 1
ATOM 1615 O O . GLU B 1 66 ? -1.909 -2.143 4.578 1 97.19 66 GLU B O 1
ATOM 1620 N N . LEU B 1 67 ? -0.918 -2.922 2.764 1 97.25 67 LEU B N 1
ATOM 1621 C CA . LEU B 1 67 ? -0.5 -1.593 2.328 1 97.25 67 LEU B CA 1
ATOM 1622 C C . LEU B 1 67 ? -1.708 -0.723 1.999 1 97.25 67 LEU B C 1
ATOM 1624 O O . LEU B 1 67 ? -1.728 0.468 2.32 1 97.25 67 LEU B O 1
ATOM 1628 N N . ALA B 1 68 ? -2.652 -1.282 1.388 1 97.88 68 ALA B N 1
ATOM 1629 C CA . ALA B 1 68 ? -3.871 -0.552 1.05 1 97.88 68 ALA B CA 1
ATOM 1630 C C . ALA B 1 68 ? -4.559 -0.024 2.305 1 97.88 68 ALA B C 1
ATOM 1632 O O . ALA B 1 68 ? -5.004 1.126 2.34 1 97.88 68 ALA B O 1
ATOM 1633 N N . ARG B 1 69 ? -4.594 -0.776 3.281 1 97.62 69 ARG B N 1
ATOM 1634 C CA . ARG B 1 69 ? -5.23 -0.373 4.531 1 97.62 69 ARG B CA 1
ATOM 1635 C C . ARG B 1 69 ? -4.438 0.737 5.215 1 97.62 69 ARG B C 1
ATOM 1637 O O . ARG B 1 69 ? -5.02 1.689 5.738 1 97.62 69 ARG B O 1
ATOM 1644 N N . GLN B 1 70 ? -3.145 0.609 5.195 1 96.75 70 GLN B N 1
ATOM 1645 C CA . GLN B 1 70 ? -2.307 1.652 5.777 1 96.75 70 GLN B CA 1
ATOM 1646 C C . GLN B 1 70 ? -2.43 2.957 4.996 1 96.75 70 GLN B C 1
ATOM 1648 O O . GLN B 1 70 ? -2.516 4.035 5.59 1 96.75 70 GLN B O 1
ATOM 1653 N N . LEU B 1 71 ? -2.477 2.814 3.752 1 96.94 71 LEU B N 1
ATOM 1654 C CA . LEU B 1 71 ? -2.641 3.996 2.914 1 96.94 71 LEU B CA 1
ATOM 1655 C C . LEU B 1 71 ? -3.99 4.66 3.166 1 96.94 71 LEU B C 1
ATOM 1657 O O . LEU B 1 71 ? -4.07 5.887 3.287 1 96.94 71 LEU B O 1
ATOM 1661 N N . PHE B 1 72 ? -4.953 3.865 3.256 1 97.75 72 PHE B N 1
ATOM 1662 C CA . PHE B 1 72 ? -6.297 4.359 3.541 1 97.75 72 PHE B CA 1
ATOM 1663 C C . PHE B 1 72 ? -6.32 5.129 4.859 1 97.75 72 PHE B C 1
ATOM 1665 O O . PHE B 1 72 ? -6.809 6.258 4.914 1 97.75 72 PHE B O 1
ATOM 1672 N N . ALA B 1 73 ? -5.762 4.562 5.832 1 96.19 73 ALA B N 1
ATOM 1673 C CA . ALA B 1 73 ? -5.707 5.211 7.141 1 96.19 73 ALA B CA 1
ATOM 1674 C C . ALA B 1 73 ? -4.945 6.527 7.066 1 96.19 73 ALA B C 1
ATOM 1676 O O . ALA B 1 73 ? -5.367 7.531 7.648 1 96.19 73 ALA B O 1
ATOM 1677 N N . ALA B 1 74 ? -3.891 6.5 6.332 1 95.06 74 ALA B N 1
ATOM 1678 C CA . ALA B 1 74 ? -3.086 7.711 6.18 1 95.06 74 ALA B CA 1
ATOM 1679 C C . ALA B 1 74 ? -3.861 8.797 5.441 1 95.06 74 ALA B C 1
ATOM 1681 O O . ALA B 1 74 ? -3.82 9.969 5.824 1 95.06 74 ALA B O 1
ATOM 1682 N N . ARG B 1 75 ? -4.574 8.43 4.445 1 96.56 75 ARG B N 1
ATOM 1683 C CA . ARG B 1 75 ? -5.332 9.391 3.645 1 96.56 75 ARG B CA 1
ATOM 1684 C C . ARG B 1 75 ? -6.496 9.961 4.441 1 96.56 75 ARG B C 1
ATOM 1686 O O . ARG B 1 75 ? -6.758 11.164 4.391 1 96.56 75 ARG B O 1
ATOM 1693 N N . VAL B 1 76 ? -7.109 9.156 5.184 1 97.5 76 VAL B N 1
ATOM 1694 C CA . VAL B 1 76 ? -8.203 9.633 6.023 1 97.5 76 VAL B CA 1
ATOM 1695 C C . VAL B 1 76 ? -7.656 10.594 7.082 1 97.5 76 VAL B C 1
ATOM 1697 O O . VAL B 1 76 ? -8.195 11.695 7.266 1 97.5 76 VAL B O 1
ATOM 1700 N N . ALA B 1 77 ? -6.586 10.203 7.684 1 95.88 77 ALA B N 1
ATOM 1701 C CA . ALA B 1 77 ? -5.973 11.047 8.703 1 95.88 77 ALA B CA 1
ATOM 1702 C C . ALA B 1 77 ? -5.559 12.391 8.125 1 95.88 77 ALA B C 1
ATOM 1704 O O . ALA B 1 77 ? -5.727 13.43 8.773 1 95.88 77 ALA B O 1
ATOM 1705 N N . ALA B 1 78 ? -5.172 12.312 6.941 1 93.06 78 ALA B N 1
ATOM 1706 C CA . ALA B 1 78 ? -4.668 13.516 6.289 1 93.06 78 ALA B CA 1
ATOM 1707 C C . ALA B 1 78 ? -5.793 14.516 6.043 1 93.06 78 ALA B C 1
ATOM 1709 O O . ALA B 1 78 ? -5.547 15.719 5.902 1 93.06 78 ALA B O 1
ATOM 1710 N N . THR B 1 79 ? -6.984 14.023 5.965 1 93.75 79 THR B N 1
ATOM 1711 C CA . THR B 1 79 ? -8.094 14.938 5.734 1 93.75 79 THR B CA 1
ATOM 1712 C C . THR B 1 79 ? -8.328 15.82 6.957 1 93.75 79 THR B C 1
ATOM 1714 O O . THR B 1 79 ? -8.875 16.922 6.84 1 93.75 79 THR B O 1
ATOM 1717 N N . GLY B 1 80 ? -8.062 15.312 8.133 1 94.56 80 GLY B N 1
ATOM 1718 C CA . GLY B 1 80 ? -8.273 16.047 9.375 1 94.56 80 GLY B CA 1
ATOM 1719 C C . GLY B 1 80 ? -9.734 16.203 9.742 1 94.56 80 GLY B C 1
ATOM 1720 O O . GLY B 1 80 ? -10.086 17 10.617 1 94.56 80 GLY B O 1
ATOM 1721 N N . LEU B 1 81 ? -10.562 15.445 9.156 1 96.06 81 LEU B N 1
ATOM 1722 C CA . LEU B 1 81 ? -12 15.695 9.289 1 96.06 81 LEU B CA 1
ATOM 1723 C C . LEU B 1 81 ? -12.586 14.852 10.414 1 96.06 81 LEU B C 1
ATOM 1725 O O . LEU B 1 81 ? -13.625 15.203 10.977 1 96.06 81 LEU B O 1
ATOM 1729 N N . LEU B 1 82 ? -11.898 13.75 10.688 1 97.56 82 LEU B N 1
ATOM 1730 C CA . LEU B 1 82 ? -12.383 12.852 11.727 1 97.56 82 LEU B CA 1
ATOM 1731 C C . LEU B 1 82 ? -11.516 12.945 12.977 1 97.56 82 LEU B C 1
ATOM 1733 O O . LEU B 1 82 ? -10.289 13.039 12.875 1 97.56 82 LEU B O 1
ATOM 1737 N N . ALA B 1 83 ? -12.141 12.977 14.102 1 95.94 83 ALA B N 1
ATOM 1738 C CA . ALA B 1 83 ? -11.391 12.922 15.359 1 95.94 83 ALA B CA 1
ATOM 1739 C C . ALA B 1 83 ? -10.562 11.641 15.453 1 95.94 83 ALA B C 1
ATOM 1741 O O . ALA B 1 83 ? -9.445 11.656 15.961 1 95.94 83 ALA B O 1
ATOM 1742 N N . ASP B 1 84 ? -11.117 10.594 14.922 1 96.12 84 ASP B N 1
ATOM 1743 C CA . ASP B 1 84 ? -10.461 9.297 14.773 1 96.12 84 ASP B CA 1
ATOM 1744 C C . ASP B 1 84 ? -10.625 8.75 13.359 1 96.12 84 ASP B C 1
ATOM 1746 O O . ASP B 1 84 ? -11.711 8.305 12.984 1 96.12 84 ASP B O 1
ATOM 1750 N N . PRO B 1 85 ? -9.602 8.625 12.68 1 95.44 85 PRO B N 1
ATOM 1751 C CA . PRO B 1 85 ? -9.68 8.172 11.289 1 95.44 85 PRO B CA 1
ATOM 1752 C C . PRO B 1 85 ? -10.211 6.742 11.172 1 95.44 85 PRO B C 1
ATOM 1754 O O . PRO B 1 85 ? -10.695 6.352 10.102 1 95.44 85 PRO B O 1
ATOM 1757 N N . ARG B 1 86 ? -10.195 6.004 12.242 1 94.94 86 ARG B N 1
ATOM 1758 C CA . ARG B 1 86 ? -10.609 4.605 12.188 1 94.94 86 ARG B CA 1
ATOM 1759 C C . ARG B 1 86 ? -12.133 4.484 12.164 1 94.94 86 ARG B C 1
ATOM 1761 O O . ARG B 1 86 ? -12.672 3.404 11.914 1 94.94 86 ARG B O 1
ATOM 1768 N N . ASP B 1 87 ? -12.711 5.57 12.312 1 97.25 87 ASP B N 1
ATOM 1769 C CA . ASP B 1 87 ? -14.172 5.551 12.312 1 97.25 87 ASP B CA 1
ATOM 1770 C C . ASP B 1 87 ? -14.727 5.328 10.906 1 97.25 87 ASP B C 1
ATOM 1772 O O . ASP B 1 87 ? -15.891 4.949 10.742 1 97.25 87 ASP B O 1
ATOM 1776 N N . LEU B 1 88 ? -13.922 5.688 9.961 1 97.94 88 LEU B N 1
ATOM 1777 C CA . LEU B 1 88 ? -14.305 5.336 8.602 1 97.94 88 LEU B CA 1
ATOM 1778 C C . LEU B 1 88 ? -13.781 3.953 8.227 1 97.94 88 LEU B C 1
ATOM 1780 O O . LEU B 1 88 ? -12.57 3.758 8.094 1 97.94 88 LEU B O 1
ATOM 1784 N N . PRO B 1 89 ? -14.609 3.008 8.047 1 96.94 89 PRO B N 1
ATOM 1785 C CA . PRO B 1 89 ? -14.141 1.662 7.703 1 96.94 89 PRO B CA 1
ATOM 1786 C C . PRO B 1 89 ? -13.438 1.606 6.352 1 96.94 89 PRO B C 1
ATOM 1788 O O . PRO B 1 89 ? -13.82 2.32 5.422 1 96.94 89 PRO B O 1
ATOM 1791 N N . PHE B 1 90 ? -12.531 0.831 6.359 1 97.75 90 PHE B N 1
ATOM 1792 C CA . PHE B 1 90 ? -11.742 0.659 5.145 1 97.75 90 PHE B CA 1
ATOM 1793 C C . PHE B 1 90 ? -12.641 0.305 3.963 1 97.75 90 PHE B C 1
ATOM 1795 O O . PHE B 1 90 ? -13.484 -0.583 4.062 1 97.75 90 PHE B O 1
ATOM 1802 N N . ASP B 1 91 ? -12.344 1.036 2.805 1 96.44 91 ASP B N 1
ATOM 1803 C CA . ASP B 1 91 ? -12.93 0.737 1.501 1 96.44 91 ASP B CA 1
ATOM 1804 C C . ASP B 1 91 ? -11.953 1.043 0.373 1 96.44 91 ASP B C 1
ATOM 1806 O O . ASP B 1 91 ? -11.57 2.199 0.169 1 96.44 91 ASP B O 1
ATOM 1810 N N . ALA B 1 92 ? -11.68 0.053 -0.318 1 93.88 92 ALA B N 1
ATOM 1811 C CA . ALA B 1 92 ? -10.648 0.154 -1.344 1 93.88 92 ALA B CA 1
ATOM 1812 C C . ALA B 1 92 ? -11.078 1.084 -2.473 1 93.88 92 ALA B C 1
ATOM 1814 O O . ALA B 1 92 ? -10.242 1.648 -3.178 1 93.88 92 ALA B O 1
ATOM 1815 N N . ASN B 1 93 ? -12.359 1.251 -2.623 1 92.19 93 ASN B N 1
ATOM 1816 C CA . ASN B 1 93 ? -12.891 2.066 -3.711 1 92.19 93 ASN B CA 1
ATOM 1817 C C . ASN B 1 93 ? -12.5 3.533 -3.553 1 92.19 93 ASN B C 1
ATOM 1819 O O . ASN B 1 93 ? -12.508 4.289 -4.523 1 92.19 93 ASN B O 1
ATOM 1823 N N . TRP B 1 94 ? -12.125 3.912 -2.396 1 93.62 94 TRP B N 1
ATOM 1824 C CA . TRP B 1 94 ? -11.859 5.32 -2.135 1 93.62 94 TRP B CA 1
ATOM 1825 C C . TRP B 1 94 ? -10.359 5.617 -2.211 1 93.62 94 TRP B C 1
ATOM 1827 O O . TRP B 1 94 ? -9.945 6.777 -2.152 1 93.62 94 TRP B O 1
ATOM 1837 N N . LEU B 1 95 ? -9.586 4.602 -2.375 1 93.12 95 LEU B N 1
ATOM 1838 C CA . LEU B 1 95 ? -8.133 4.742 -2.297 1 93.12 95 LEU B CA 1
ATOM 1839 C C . LEU B 1 95 ? -7.609 5.609 -3.436 1 93.12 95 LEU B C 1
ATOM 1841 O O . LEU B 1 95 ? -6.625 6.332 -3.268 1 93.12 95 LEU B O 1
ATOM 1845 N N . ASP B 1 96 ? -8.242 5.586 -4.508 1 88.25 96 ASP B N 1
ATOM 1846 C CA . ASP B 1 96 ? -7.664 6.242 -5.676 1 88.25 96 ASP B CA 1
ATOM 1847 C C . ASP B 1 96 ? -8.359 7.566 -5.969 1 88.25 96 ASP B C 1
ATOM 1849 O O . ASP B 1 96 ? -8.078 8.211 -6.98 1 88.25 96 ASP B O 1
ATOM 1853 N N . SER B 1 97 ? -9.258 7.969 -5.086 1 93.75 97 SER B N 1
ATOM 1854 C CA . SER B 1 97 ? -9.969 9.219 -5.312 1 93.75 97 SER B CA 1
ATOM 1855 C C . SER B 1 97 ? -10.133 10 -4.012 1 93.75 97 SER B C 1
ATOM 1857 O O . SER B 1 97 ? -10.953 9.641 -3.168 1 93.75 97 SER B O 1
ATOM 1859 N N . GLU B 1 98 ? -9.445 11.125 -4.008 1 92.06 98 GLU B N 1
ATOM 1860 C CA . GLU B 1 98 ? -9.555 11.992 -2.84 1 92.06 98 GLU B CA 1
ATOM 1861 C C . GLU B 1 98 ? -10.961 12.562 -2.703 1 92.06 98 GLU B C 1
ATOM 1863 O O . GLU B 1 98 ? -11.484 12.672 -1.592 1 92.06 98 GLU B O 1
ATOM 1868 N N . THR B 1 99 ? -11.547 12.844 -3.822 1 95.56 99 THR B N 1
ATOM 1869 C CA . THR B 1 99 ? -12.883 13.43 -3.816 1 95.56 99 THR B CA 1
ATOM 1870 C C . THR B 1 99 ? -13.906 12.43 -3.285 1 95.56 99 THR B C 1
ATOM 1872 O O . THR B 1 99 ? -14.758 12.789 -2.463 1 95.56 99 THR B O 1
ATOM 1875 N N . GLU B 1 100 ? -13.789 11.227 -3.727 1 95.94 100 GLU B N 1
ATOM 1876 C CA . GLU B 1 100 ? -14.711 10.203 -3.242 1 95.94 100 GLU B CA 1
ATOM 1877 C C . GLU B 1 100 ? -14.5 9.93 -1.756 1 95.94 100 GLU B C 1
ATOM 1879 O O . GLU B 1 100 ? -15.461 9.734 -1.011 1 95.94 100 GLU B O 1
ATOM 1884 N N . LEU B 1 101 ? -13.312 9.906 -1.361 1 97.19 101 LEU B N 1
ATOM 1885 C CA . LEU B 1 101 ? -13 9.695 0.046 1 97.19 101 LEU B CA 1
ATOM 1886 C C . LEU B 1 101 ? -13.602 10.797 0.912 1 97.19 101 LEU B C 1
ATOM 1888 O O . LEU B 1 101 ? -14.25 10.516 1.922 1 97.19 101 LEU B O 1
ATOM 1892 N N . ARG B 1 102 ? -13.453 12.023 0.524 1 96.88 102 ARG B N 1
ATOM 1893 C CA . ARG B 1 102 ? -14 13.148 1.276 1 96.88 102 ARG B CA 1
ATOM 1894 C C . ARG B 1 102 ? -15.531 13.102 1.293 1 96.88 102 ARG B C 1
ATOM 1896 O O . ARG B 1 102 ? -16.156 13.469 2.289 1 96.88 102 ARG B O 1
ATOM 1903 N N . GLY B 1 103 ? -16.062 12.68 0.187 1 97.62 103 GLY B N 1
ATOM 1904 C CA . GLY B 1 103 ? -17.5 12.477 0.146 1 97.62 103 GLY B CA 1
ATOM 1905 C C . GLY B 1 103 ? -17.984 11.453 1.149 1 97.62 103 GLY B C 1
ATOM 1906 O O . GLY B 1 103 ? -19.016 11.656 1.802 1 97.62 103 GLY B O 1
ATOM 1907 N N . ALA B 1 104 ? -17.219 10.391 1.198 1 97.69 104 ALA B N 1
ATOM 1908 C CA . ALA B 1 104 ? -17.562 9.344 2.158 1 97.69 104 ALA B CA 1
ATOM 1909 C C . ALA B 1 104 ? -17.484 9.867 3.59 1 97.69 104 ALA B C 1
ATOM 1911 O O . ALA B 1 104 ? -18.344 9.562 4.418 1 97.69 104 ALA B O 1
ATOM 1912 N N . ILE B 1 105 ? -16.5 10.633 3.9 1 98.25 105 ILE B N 1
ATOM 1913 C CA . ILE B 1 105 ? -16.328 11.203 5.234 1 98.25 105 ILE B CA 1
ATOM 1914 C C . ILE B 1 105 ? -17.453 12.18 5.527 1 98.25 105 ILE B C 1
ATOM 1916 O O . ILE B 1 105 ? -18.016 12.18 6.621 1 98.25 105 ILE B O 1
ATOM 1920 N N . ALA B 1 106 ? -17.781 12.977 4.539 1 98 106 ALA B N 1
ATOM 1921 C CA . ALA B 1 106 ? -18.875 13.922 4.691 1 98 106 ALA B CA 1
ATOM 1922 C C . ALA B 1 106 ? -20.188 13.203 5.012 1 98 106 ALA B C 1
ATOM 1924 O O . ALA B 1 106 ? -20.938 13.625 5.895 1 98 106 ALA B O 1
ATOM 1925 N N . ALA B 1 107 ? -20.391 12.148 4.281 1 98.25 107 ALA B N 1
ATOM 1926 C CA . ALA B 1 107 ? -21.594 11.359 4.531 1 98.25 107 ALA B CA 1
ATOM 1927 C C . ALA B 1 107 ? -21.594 10.781 5.945 1 98.25 107 ALA B C 1
ATOM 1929 O O . ALA B 1 107 ? -22.625 10.789 6.625 1 98.25 107 ALA B O 1
ATOM 1930 N N . LEU B 1 108 ? -20.5 10.273 6.336 1 98 108 LEU B N 1
ATOM 1931 C CA . LEU B 1 108 ? -20.344 9.734 7.684 1 98 108 LEU B CA 1
ATOM 1932 C C . LEU B 1 108 ? -20.625 10.812 8.727 1 98 108 LEU B C 1
ATOM 1934 O O . LEU B 1 108 ? -21.312 10.562 9.711 1 98 108 LEU B O 1
ATOM 1938 N N . LEU B 1 109 ? -20.156 12.008 8.5 1 97.69 109 LEU B N 1
ATOM 1939 C CA . LEU B 1 109 ? -20.281 13.109 9.461 1 97.69 109 LEU B CA 1
ATOM 1940 C C . LEU B 1 109 ? -21.719 13.648 9.469 1 97.69 109 LEU B C 1
ATOM 1942 O O . LEU B 1 109 ? -22.172 14.164 10.492 1 97.69 109 LEU B O 1
ATOM 1946 N N . ASP B 1 110 ? -22.344 13.602 8.367 1 98.06 110 ASP B N 1
ATOM 1947 C CA . ASP B 1 110 ? -23.766 13.961 8.336 1 98.06 110 ASP B CA 1
ATOM 1948 C C . ASP B 1 110 ? -24.578 13.016 9.211 1 98.06 110 ASP B C 1
ATOM 1950 O O . ASP B 1 110 ? -25.516 13.453 9.898 1 98.06 110 ASP B O 1
ATOM 1954 N N . ASP B 1 111 ? -24.125 11.773 9.172 1 97.88 111 ASP B N 1
ATOM 1955 C CA . ASP B 1 111 ? -24.828 10.75 9.945 1 97.88 111 ASP B CA 1
ATOM 1956 C C . ASP B 1 111 ? -24.406 10.789 11.414 1 97.88 111 ASP B C 1
ATOM 1958 O O . ASP B 1 111 ? -25.219 10.562 12.305 1 97.88 111 ASP B O 1
ATOM 1962 N N . LYS B 1 112 ? -23.156 11.023 11.617 1 98.06 112 LYS B N 1
ATOM 1963 C CA . LYS B 1 112 ? -22.562 11.023 12.953 1 98.06 112 LYS B CA 1
ATOM 1964 C C . LYS B 1 112 ? -21.672 12.242 13.156 1 98.06 112 LYS B C 1
ATOM 1966 O O . LYS B 1 112 ? -20.438 12.117 13.188 1 98.06 112 LYS B O 1
ATOM 1971 N N . PRO B 1 113 ? -22.25 13.398 13.477 1 97.19 113 PRO B N 1
ATOM 1972 C CA . PRO B 1 113 ? -21.516 14.656 13.578 1 97.19 113 PRO B CA 1
ATOM 1973 C C . PRO B 1 113 ? -20.484 14.648 14.703 1 97.19 113 PRO B C 1
ATOM 1975 O O . PRO B 1 113 ? -19.484 15.383 14.648 1 97.19 113 PRO B O 1
ATOM 1978 N N . HIS B 1 114 ? -20.703 13.844 15.711 1 96.69 114 HIS B N 1
ATOM 1979 C CA . HIS B 1 114 ? -19.812 13.844 16.859 1 96.69 114 HIS B CA 1
ATOM 1980 C C . HIS B 1 114 ? -18.438 13.281 16.516 1 96.69 114 HIS B C 1
ATOM 1982 O O . HIS B 1 114 ? -17.5 13.422 17.281 1 96.69 114 HIS B O 1
ATOM 1988 N N . LEU B 1 115 ? -18.312 12.695 15.32 1 97.69 115 LEU B N 1
ATOM 1989 C CA . LEU B 1 115 ? -17.047 12.117 14.883 1 97.69 115 LEU B CA 1
ATOM 1990 C C . LEU B 1 115 ? -16.141 13.188 14.297 1 97.69 115 LEU B C 1
ATOM 1992 O O . LEU B 1 115 ? -14.969 12.914 14 1 97.69 115 LEU B O 1
ATOM 1996 N N . LYS B 1 116 ? -16.656 14.367 14.188 1 96.62 116 LYS B N 1
ATOM 1997 C CA . LYS B 1 116 ? -15.898 15.453 13.57 1 96.62 116 LYS B CA 1
ATOM 1998 C C . LYS B 1 116 ? -14.711 15.867 14.43 1 96.62 116 LYS B C 1
ATOM 2000 O O . LYS B 1 116 ? -14.82 15.938 15.656 1 96.62 116 LYS B O 1
ATOM 2005 N N . ALA B 1 117 ? -13.664 16 13.719 1 95.25 117 ALA B N 1
ATOM 2006 C CA . ALA B 1 117 ? -12.484 16.547 14.398 1 95.25 117 ALA B CA 1
ATOM 2007 C C . ALA B 1 117 ? -12.781 17.906 15.008 1 95.25 117 ALA B C 1
ATOM 2009 O O . ALA B 1 117 ? -13.453 18.734 14.383 1 95.25 117 ALA B O 1
ATOM 2010 N N . ARG B 1 118 ? -12.352 18.141 16.266 1 87.75 118 ARG B N 1
ATOM 2011 C CA . ARG B 1 118 ? -12.531 19.422 16.938 1 87.75 118 ARG B CA 1
ATOM 2012 C C . ARG B 1 118 ? -11.312 20.312 16.719 1 87.75 118 ARG B C 1
ATOM 2014 O O . ARG B 1 118 ? -10.172 19.859 16.844 1 87.75 118 ARG B O 1
ATOM 2021 N N . ASN B 1 119 ? -11.453 21.234 15.883 1 74.06 119 ASN B N 1
ATOM 2022 C CA . ASN B 1 119 ? -10.383 22.219 15.766 1 74.06 119 ASN B CA 1
ATOM 2023 C C . ASN B 1 119 ? -10.344 23.156 16.984 1 74.06 119 ASN B C 1
ATOM 2025 O O . ASN B 1 119 ? -11.352 23.766 17.312 1 74.06 119 ASN B O 1
ATOM 2029 N N . VAL B 1 120 ? -9.531 22.812 17.969 1 58.84 120 VAL B N 1
ATOM 2030 C CA . VAL B 1 120 ? -9.383 23.75 19.094 1 58.84 120 VAL B CA 1
ATOM 2031 C C . VAL B 1 120 ? -8.867 25.094 18.578 1 58.84 120 VAL B C 1
ATOM 2033 O O . VAL B 1 120 ? -7.766 25.172 18.031 1 58.84 120 VAL B O 1
ATOM 2036 N N . THR B 1 121 ? -9.617 25.844 17.953 1 54.75 121 THR B N 1
ATOM 2037 C CA . THR B 1 121 ? -9.195 27.219 17.75 1 54.75 121 THR B CA 1
ATOM 2038 C C . THR B 1 121 ? -8.945 27.906 19.094 1 54.75 121 THR B C 1
ATOM 2040 O O . THR B 1 121 ? -9.883 28.188 19.844 1 54.75 121 THR B O 1
ATOM 2043 N N . GLY B 1 122 ? -8.375 27.328 19.938 1 46.06 122 GLY B N 1
ATOM 2044 C CA . GLY B 1 122 ? -8.148 28.125 21.141 1 46.06 122 GLY B CA 1
ATOM 2045 C C . GLY B 1 122 ? -7.609 29.516 20.828 1 46.06 122 GLY B C 1
ATOM 2046 O O . GLY B 1 122 ? -6.684 29.672 20.031 1 46.06 122 GLY B O 1
ATOM 2047 N N . ASP B 1 123 ? -8.484 30.469 20.766 1 43.09 123 ASP B N 1
ATOM 2048 C CA . ASP B 1 123 ? -8.008 31.781 21.141 1 43.09 123 ASP B CA 1
ATOM 2049 C C . ASP B 1 123 ? -7 31.703 22.281 1 43.09 123 ASP B C 1
ATOM 2051 O O . ASP B 1 123 ? -7.371 31.422 23.422 1 43.09 123 ASP B O 1
ATOM 2055 N N . ILE B 1 124 ? -5.871 31.031 22.109 1 45.5 124 ILE B N 1
ATOM 2056 C CA . ILE B 1 124 ? -4.875 31.25 23.156 1 45.5 124 ILE B CA 1
ATOM 2057 C C . ILE B 1 124 ? -4.949 32.688 23.641 1 45.5 124 ILE B C 1
ATOM 2059 O O . ILE B 1 124 ? -4.102 33.125 24.438 1 45.5 124 ILE B O 1
ATOM 2063 N N . GLY B 1 125 ? -5.422 33.625 22.719 1 38.78 125 GLY B N 1
ATOM 2064 C CA . GLY B 1 125 ? -5.223 34.938 23.297 1 38.78 125 GLY B CA 1
ATOM 2065 C C . GLY B 1 125 ? -5.809 35.062 24.688 1 38.78 125 GLY B C 1
ATOM 2066 O O . GLY B 1 125 ? -5.121 35.5 25.625 1 38.78 125 GLY B O 1
ATOM 2067 N N . GLN B 1 126 ? -7.188 35.469 24.734 1 39.22 126 GLN B N 1
ATOM 2068 C CA . GLN B 1 126 ? -7.691 36.406 25.734 1 39.22 126 GLN B CA 1
ATOM 2069 C C . GLN B 1 126 ? -7.926 35.688 27.062 1 39.22 126 GLN B C 1
ATOM 2071 O O . GLN B 1 126 ? -9.008 35.156 27.312 1 39.22 126 GLN B O 1
ATOM 2076 N N . GLY B 1 127 ? -7.043 34.719 27.453 1 38.66 127 GLY B N 1
ATOM 2077 C CA . GLY B 1 127 ? -7.18 34.594 28.891 1 38.66 127 GLY B CA 1
ATOM 2078 C C . GLY B 1 127 ? -7.734 35.812 29.562 1 38.66 127 GLY B C 1
ATOM 2079 O O . GLY B 1 127 ? -7.348 36.938 29.234 1 38.66 127 GLY B O 1
ATOM 2080 N N . ARG B 1 128 ? -8.969 35.844 29.766 1 39.5 128 ARG B N 1
ATOM 2081 C CA . ARG B 1 128 ? -9.492 36.906 30.625 1 39.5 128 ARG B CA 1
ATOM 2082 C C . ARG B 1 128 ? -8.438 37.375 31.625 1 39.5 128 ARG B C 1
ATOM 2084 O O . ARG B 1 128 ? -7.918 36.562 32.406 1 39.5 128 ARG B O 1
ATOM 2091 N N . ARG B 1 129 ? -7.512 38.25 31.188 1 39.78 129 ARG B N 1
ATOM 2092 C CA . ARG B 1 129 ? -6.883 39 32.281 1 39.78 129 ARG B CA 1
ATOM 2093 C C . ARG B 1 129 ? -7.844 39.156 33.438 1 39.78 129 ARG B C 1
ATOM 2095 O O . ARG B 1 129 ? -8.922 39.75 33.312 1 39.78 129 ARG B O 1
ATOM 2102 N N . GLY B 1 130 ? -8.062 38.062 34.188 1 38.34 130 GLY B N 1
ATOM 2103 C CA . GLY B 1 130 ? -8.812 38.219 35.406 1 38.34 130 GLY B CA 1
ATOM 2104 C C . GLY B 1 130 ? -8.906 39.656 35.906 1 38.34 130 GLY B C 1
ATOM 2105 O O . GLY B 1 130 ? -7.988 40.438 35.688 1 38.34 130 GLY B O 1
ATOM 2106 N N . GLU B 1 131 ? -10.008 40.25 35.75 1 37.84 131 GLU B N 1
ATOM 2107 C CA . GLU B 1 131 ? -10.273 41.5 36.438 1 37.84 131 GLU B CA 1
ATOM 2108 C C . GLU B 1 131 ? -9.461 41.625 37.719 1 37.84 131 GLU B C 1
ATOM 2110 O O . GLU B 1 131 ? -9.359 40.656 38.5 1 37.84 131 GLU B O 1
ATOM 2115 N N . ALA B 1 132 ? -8.32 42.469 37.688 1 38.84 132 ALA B N 1
ATOM 2116 C CA . ALA B 1 132 ? -7.672 42.844 38.906 1 38.84 132 ALA B CA 1
ATOM 2117 C C . ALA B 1 132 ? -8.664 42.844 40.094 1 38.84 132 ALA B C 1
ATOM 2119 O O . ALA B 1 132 ? -9.734 43.438 40 1 38.84 132 ALA B O 1
ATOM 2120 N N . ALA B 1 133 ? -8.859 41.75 40.688 1 39.78 133 ALA B N 1
ATOM 2121 C CA . ALA B 1 133 ? -9.609 41.781 41.938 1 39.78 133 ALA B CA 1
ATOM 2122 C C . ALA B 1 133 ? -9.484 43.156 42.594 1 39.78 133 ALA B C 1
ATOM 2124 O O . ALA B 1 133 ? -8.406 43.75 42.625 1 39.78 133 ALA B O 1
ATOM 2125 N N . ALA B 1 134 ? -10.516 43.969 42.562 1 40.78 134 ALA B N 1
ATOM 2126 C CA . ALA B 1 134 ? -10.625 45.188 43.344 1 40.78 134 ALA B CA 1
ATOM 2127 C C . ALA B 1 134 ? -9.828 45.062 44.656 1 40.78 134 ALA B C 1
ATOM 2129 O O . ALA B 1 134 ? -9.859 44 45.312 1 40.78 134 ALA B O 1
ATOM 2130 N N . LYS B 1 135 ? -8.625 45.688 44.656 1 41.59 135 LYS B N 1
ATOM 2131 C CA . LYS B 1 135 ? -7.832 45.844 45.875 1 41.59 135 LYS B CA 1
ATOM 2132 C C . LYS B 1 135 ? -8.727 45.938 47.125 1 41.59 135 LYS B C 1
ATOM 2134 O O . LYS B 1 135 ? -9.5 46.875 47.25 1 41.59 135 LYS B O 1
ATOM 2139 N N . VAL B 1 136 ? -9.312 44.812 47.5 1 42.69 136 VAL B N 1
ATOM 2140 C CA . VAL B 1 136 ? -9.938 44.875 48.812 1 42.69 136 VAL B CA 1
ATOM 2141 C C . VAL B 1 136 ? -9.062 45.688 49.75 1 42.69 136 VAL B C 1
ATOM 2143 O O . VAL B 1 136 ? -7.883 45.375 49.938 1 42.69 136 VAL B O 1
ATOM 2146 N N . ASN B 1 137 ? -9.117 47.062 49.656 1 39.5 137 ASN B N 1
ATOM 2147 C CA . ASN B 1 137 ? -8.531 47.938 50.656 1 39.5 137 ASN B CA 1
ATOM 2148 C C . ASN B 1 137 ? -8.766 47.406 52.062 1 39.5 137 ASN B C 1
ATOM 2150 O O . ASN B 1 137 ? -9.859 47.531 52.625 1 39.5 137 ASN B O 1
ATOM 2154 N N . LEU B 1 138 ? -8.125 46.312 52.344 1 48.81 138 LEU B N 1
ATOM 2155 C CA . LEU B 1 138 ? -8.156 45.719 53.656 1 48.81 138 LEU B CA 1
ATOM 2156 C C . LEU B 1 138 ? -8.023 46.781 54.75 1 48.81 138 LEU B C 1
ATOM 2158 O O . LEU B 1 138 ? -8.516 46.594 55.875 1 48.81 138 LEU B O 1
ATOM 2162 N N . ILE B 1 139 ? -7.363 47.969 54.406 1 48.34 139 ILE B N 1
ATOM 2163 C CA . ILE B 1 139 ? -7.25 49.031 55.406 1 48.34 139 ILE B CA 1
ATOM 2164 C C . ILE B 1 139 ? -8.641 49.5 55.812 1 48.34 139 ILE B C 1
ATOM 2166 O O . ILE B 1 139 ? -8.898 49.812 56.969 1 48.34 139 ILE B O 1
ATOM 2170 N N . GLY B 1 140 ? -9.531 49.531 54.781 1 46.53 140 GLY B N 1
ATOM 2171 C CA . GLY B 1 140 ? -10.867 50 55.156 1 46.53 140 GLY B CA 1
ATOM 2172 C C . GLY B 1 140 ? -11.609 49.031 56.062 1 46.53 140 GLY B C 1
ATOM 2173 O O . GLY B 1 140 ? -12.492 49.406 56.812 1 46.53 140 GLY B O 1
ATOM 2174 N N . LEU B 1 141 ? -11.398 47.781 55.75 1 49.12 141 LEU B N 1
ATOM 2175 C CA . LEU B 1 141 ? -12.125 46.844 56.594 1 49.12 141 LEU B CA 1
ATOM 2176 C C . LEU B 1 141 ? -11.586 46.875 58.031 1 49.12 141 LEU B C 1
ATOM 2178 O O . LEU B 1 141 ? -12.344 46.656 58.969 1 49.12 141 LEU B O 1
ATOM 2182 N N . LEU B 1 142 ? -10.312 47.031 58.125 1 50.12 142 LEU B N 1
ATOM 2183 C CA . LEU B 1 142 ? -9.773 47.062 59.5 1 50.12 142 LEU B CA 1
ATOM 2184 C C . LEU B 1 142 ? -10.156 48.344 60.219 1 50.12 142 LEU B C 1
ATOM 2186 O O . LEU B 1 142 ? -10.102 48.406 61.438 1 50.12 142 LEU B O 1
ATOM 2190 N N . ARG B 1 143 ? -10.461 49.344 59.469 1 45.97 143 ARG B N 1
ATOM 2191 C CA . ARG B 1 143 ? -10.719 50.562 60.219 1 45.97 143 ARG B CA 1
ATOM 2192 C C . ARG B 1 143 ? -12.125 50.562 60.812 1 45.97 143 ARG B C 1
ATOM 2194 O O . ARG B 1 143 ? -12.523 51.5 61.5 1 45.97 143 ARG B O 1
ATOM 2201 N N . GLY B 1 144 ? -12.898 49.656 60.25 1 41.47 144 GLY B N 1
ATOM 2202 C CA . GLY B 1 144 ? -14.234 49.781 60.812 1 41.47 144 GLY B CA 1
ATOM 2203 C C . GLY B 1 144 ? -14.258 49.625 62.312 1 41.47 144 GLY B C 1
ATOM 2204 O O . GLY B 1 144 ? -15.211 50.031 63 1 41.47 144 GLY B O 1
ATOM 2205 N N . GLU B 1 145 ? -13.609 48.5 62.719 1 39.62 145 GLU B N 1
ATOM 2206 C CA . GLU B 1 145 ? -14.055 48.219 64.062 1 39.62 145 GLU B CA 1
ATOM 2207 C C . GLU B 1 145 ? -13.539 49.281 65.062 1 39.62 145 GLU B C 1
ATOM 2209 O O . GLU B 1 145 ? -13.797 49.188 66.25 1 39.62 145 GLU B O 1
ATOM 2214 N N . ARG B 1 146 ? -13.047 50.406 64.688 1 27.66 146 ARG B N 1
ATOM 2215 C CA . ARG B 1 146 ? -13.086 51.25 65.875 1 27.66 146 ARG B CA 1
ATOM 2216 C C . ARG B 1 146 ? -14.453 51.875 66.062 1 27.66 146 ARG B C 1
ATOM 2218 O O . ARG B 1 146 ? -15.109 52.25 65.062 1 27.66 146 ARG B O 1
#

pLDDT: mean 73.18, std 27.52, range [27.66, 98.44]

Solvent-accessible surface area (backbone atoms only — not comparable to full-atom values): 17756 Å² total; per-residue (Å²): 135,85,80,75,78,72,79,77,77,76,75,75,74,73,72,82,67,78,73,63,77,75,66,64,76,58,63,73,59,69,61,63,89,80,46,63,61,38,50,40,72,60,52,52,49,49,52,51,50,26,50,50,24,42,51,46,20,51,52,23,42,53,48,27,51,52,36,48,52,52,32,44,48,50,54,45,50,68,64,58,54,42,65,51,46,76,74,57,71,89,56,76,83,32,67,87,28,71,68,55,38,51,49,52,49,50,53,49,34,72,74,39,58,86,47,43,38,78,77,78,71,64,71,73,70,72,60,68,72,66,71,75,70,73,73,72,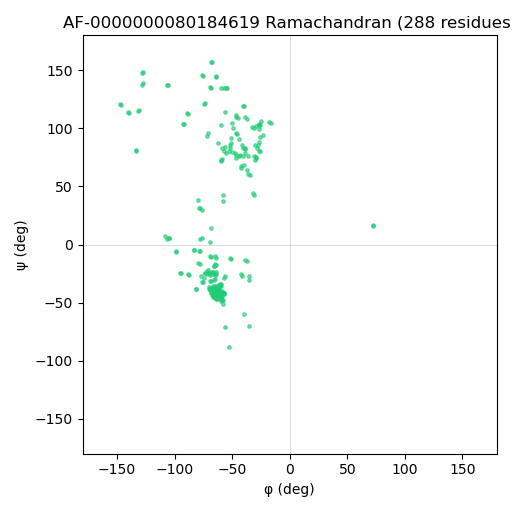59,56,67,62,62,62,55,55,77,108,136,84,78,76,77,71,78,77,76,78,74,75,74,72,71,82,66,78,70,64,75,75,65,63,78,60,60,72,60,68,60,63,90,81,48,63,62,39,50,40,69,60,52,52,50,49,50,51,52,25,50,51,24,42,52,46,19,51,52,23,42,52,47,26,53,53,36,48,52,53,32,45,48,50,54,44,48,68,66,56,52,41,65,51,45,76,75,58,70,88,57,77,84,33,68,86,29,74,68,56,37,51,49,51,51,49,52,49,35,73,75,39,56,86,48,42,37,78,75,79,71,65,71,74,69,75,62,71,72,65,71,75,69,74,76,72,58,58,67,61,62,63,56,53,79,108

Sequence (292 aa):
MSEDVQPDAATDRQVSQDETPDDTAGATNAASDDADQFPRDYVERLRKESAGYRDKAKTAEGRSDELARQLFAARVAATGLLADPRDLPFDANWLDSETELRGAIAALLDDKPHLKARNVTGDIGQGRRGEAAAKVNLIGLLRGERMSEDVQPDAATDRQVSQDETPDDTAGATNAASDDADQFPRDYVERLRKESAGYRDKAKTAEGRSDELARQLFAARVAATGLLADPRDLPFDANWLDSETELRGAIAALLDDKPHLKARNVTGDIGQGRRGEAAAKVNLIGLLRGER